Protein AF-A0A955REV0-F1 (afdb_monomer)

Sequence (243 aa):
MKGPGIVWMAVLVGCGAAGTAQVAEVDAARQLQDDCAAELQACVDAGEDPVVCGERYQDCTNPGEPVDPDPCDEQLRECLDLGFPPDECAIQFEACQQPPGIDQHCDEELSSCLASGEPPEVCHDMYQVCLDDGGEPVWPDDPAACDEQFTMCLDAGVPPEICHEDLERCLDQGEPQPQEGCEELLGMCLSLGVSPETCHNTYDECLQVQDPCDHEPVDECFCDPAGNCYLPDGTPCGDTAAP

Secondary structure (DSSP, 8-state):
--PPP-----------TTSHHHHHHHHHHHHHHHHHHHHHHHHHHTT--HHHHHHHHHHHHSTT---PPPHHHHHHHHHHHTT--HHHHHHHHHHHHSPTTHHHHHHHHHHHHHHTT--HHHHHHHHHHHHHTT------SSHHHHHHHHHHHHHTT--HHHHHHHHHHHHHHHS--S-HHHHHHHHHHHHTT--HHHHHHHHHHHHHTT-TT-S--SS--EE-TTS-EE-TTS-BSS-----

pLDDT: mean 77.35, std 16.66, range [32.69, 97.75]

Mean predicted aligned error: 19.26 Å

Solvent-accessible surface area (backbone atoms only — not comparable to full-atom values): 14398 Å² total; per-residue (Å²): 137,85,78,87,80,85,78,83,77,79,79,75,78,74,84,61,93,73,66,67,62,64,55,54,54,54,52,50,54,52,51,46,47,55,53,26,52,53,52,32,51,52,35,51,74,70,67,52,59,68,66,63,31,47,53,53,30,51,52,55,64,49,79,74,70,76,72,72,73,53,71,40,59,52,51,35,49,52,37,49,74,73,65,53,58,69,71,64,30,48,54,52,31,54,60,55,69,46,68,89,62,32,61,59,56,28,50,49,52,31,52,50,38,50,73,72,66,51,59,64,69,60,30,51,53,51,30,50,51,30,59,73,71,58,20,79,70,84,62,51,71,48,58,74,52,30,56,53,50,34,50,51,37,49,74,72,67,48,59,64,71,60,33,48,56,52,35,50,53,27,47,66,65,32,46,76,69,86,45,74,64,38,58,51,48,32,53,52,35,50,72,71,68,50,56,67,68,59,30,49,51,52,32,55,47,56,67,63,63,73,53,85,80,74,62,76,87,77,77,68,67,50,65,47,98,87,72,54,42,21,29,94,87,66,48,71,63,75,86,85,80,80,135

Structure (mmCIF, N/CA/C/O backbone):
data_AF-A0A955REV0-F1
#
_entry.id   AF-A0A955REV0-F1
#
loop_
_atom_site.group_P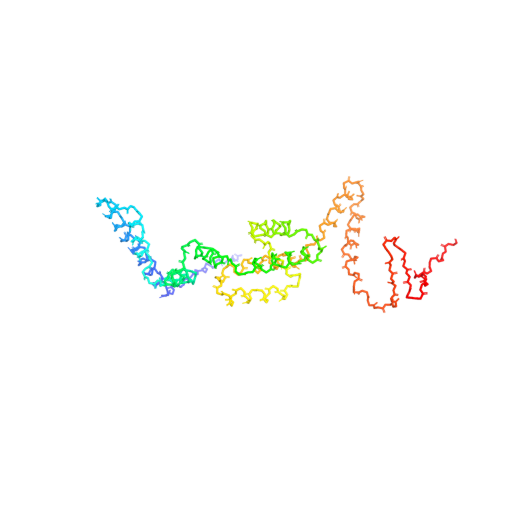DB
_atom_site.id
_atom_site.type_symbol
_atom_site.label_atom_id
_atom_site.label_alt_id
_atom_site.label_comp_id
_atom_site.label_asym_id
_atom_site.label_entity_id
_atom_site.label_seq_id
_atom_site.pdbx_PDB_ins_code
_atom_site.Cartn_x
_atom_site.Cartn_y
_atom_site.Cartn_z
_atom_site.occupancy
_atom_site.B_iso_or_equiv
_atom_site.auth_seq_id
_atom_site.auth_comp_id
_atom_site.auth_asym_id
_atom_site.auth_atom_id
_atom_site.pdbx_PDB_model_num
ATOM 1 N N . MET A 1 1 ? 25.247 -66.299 -27.155 1.00 41.75 1 MET A N 1
ATOM 2 C CA . MET A 1 1 ? 24.797 -64.900 -27.006 1.00 41.75 1 MET A CA 1
ATOM 3 C C . MET A 1 1 ? 24.035 -64.822 -25.692 1.00 41.75 1 MET A C 1
ATOM 5 O O . MET A 1 1 ? 23.027 -65.496 -25.552 1.00 41.75 1 MET A O 1
ATOM 9 N N . LYS A 1 2 ? 24.620 -64.163 -24.689 1.00 46.12 2 LYS A N 1
ATOM 10 C CA . LYS A 1 2 ? 24.112 -64.049 -23.313 1.00 46.12 2 LYS A CA 1
ATOM 11 C C . LYS A 1 2 ? 23.470 -62.661 -23.226 1.00 46.12 2 LYS A C 1
ATOM 13 O O . LYS A 1 2 ? 24.184 -61.680 -23.397 1.00 46.12 2 LYS A O 1
ATOM 18 N N . GLY A 1 3 ? 22.146 -62.595 -23.103 1.00 48.53 3 GLY A N 1
ATOM 19 C CA . GLY A 1 3 ? 21.409 -61.329 -23.041 1.00 48.53 3 GLY A CA 1
ATOM 20 C C . GLY A 1 3 ? 21.559 -60.655 -21.670 1.00 48.53 3 GLY A C 1
ATOM 21 O O . GLY A 1 3 ? 21.686 -61.372 -20.673 1.00 48.53 3 GLY A O 1
ATOM 22 N N . PRO A 1 4 ? 21.569 -59.314 -21.598 1.00 58.19 4 PRO A N 1
ATOM 23 C CA . PRO A 1 4 ? 21.618 -58.602 -20.329 1.00 58.19 4 PRO A CA 1
ATOM 24 C C . PRO A 1 4 ? 20.270 -58.728 -19.608 1.00 58.19 4 PRO A C 1
ATOM 26 O O . PRO A 1 4 ? 19.215 -58.441 -20.170 1.00 58.19 4 PRO A O 1
ATOM 29 N N . GLY A 1 5 ? 20.316 -59.206 -18.364 1.00 50.94 5 GLY A N 1
ATOM 30 C CA . GLY A 1 5 ? 19.159 -59.274 -17.479 1.00 50.94 5 GLY A CA 1
ATOM 31 C C . GLY A 1 5 ? 18.783 -57.880 -16.987 1.00 50.94 5 GLY A C 1
ATOM 32 O O . GLY A 1 5 ? 19.623 -57.164 -16.448 1.00 50.94 5 GLY A O 1
ATOM 33 N N . ILE A 1 6 ? 17.520 -57.510 -17.179 1.00 57.22 6 ILE A N 1
ATOM 34 C CA . ILE A 1 6 ? 16.922 -56.295 -16.627 1.00 57.22 6 ILE A CA 1
ATOM 35 C C . ILE A 1 6 ? 16.730 -56.527 -15.127 1.00 57.22 6 ILE A C 1
ATOM 37 O O . ILE A 1 6 ? 15.952 -57.387 -14.714 1.00 57.22 6 ILE A O 1
ATOM 41 N N . VAL A 1 7 ? 17.476 -55.782 -14.316 1.00 54.62 7 VAL A N 1
ATOM 42 C CA . VAL A 1 7 ? 17.323 -55.758 -12.861 1.00 54.62 7 VAL A CA 1
ATOM 43 C C . VAL A 1 7 ? 16.265 -54.708 -12.537 1.00 54.62 7 VAL A C 1
ATOM 45 O O . VAL A 1 7 ? 16.514 -53.514 -12.666 1.00 54.62 7 VAL A O 1
ATOM 48 N N . TRP A 1 8 ? 15.076 -55.150 -12.133 1.00 52.69 8 TRP A N 1
ATOM 49 C CA . TRP A 1 8 ? 14.062 -54.272 -11.554 1.00 52.69 8 TRP A CA 1
ATOM 50 C C . TRP A 1 8 ? 14.512 -53.877 -10.145 1.00 52.69 8 TRP A C 1
ATOM 52 O O . TRP A 1 8 ? 14.430 -54.679 -9.216 1.00 52.69 8 TRP A O 1
ATOM 62 N N . MET A 1 9 ? 15.022 -52.655 -9.981 1.00 50.38 9 MET A N 1
ATOM 63 C CA . MET A 1 9 ? 15.186 -52.057 -8.658 1.00 50.38 9 MET A CA 1
ATOM 64 C C . MET A 1 9 ? 13.809 -51.619 -8.159 1.00 50.38 9 MET A C 1
ATOM 66 O O . MET A 1 9 ? 13.251 -50.630 -8.627 1.00 50.38 9 MET A O 1
ATOM 70 N N . ALA A 1 10 ? 13.249 -52.377 -7.218 1.00 50.84 10 ALA A N 1
ATOM 71 C CA . ALA A 1 10 ? 12.111 -51.931 -6.434 1.00 50.84 10 ALA A CA 1
ATOM 72 C C . ALA A 1 10 ? 12.581 -50.794 -5.516 1.00 50.84 10 ALA A C 1
ATOM 74 O O . ALA A 1 10 ? 13.272 -51.030 -4.524 1.00 50.84 10 ALA A O 1
ATOM 75 N N . VAL A 1 11 ? 12.234 -49.556 -5.869 1.00 52.31 11 VAL A N 1
ATOM 76 C CA . VAL A 1 11 ? 12.375 -48.405 -4.976 1.00 52.31 11 VAL A CA 1
ATOM 77 C C . VAL A 1 11 ? 11.306 -48.549 -3.898 1.00 52.31 11 VAL A C 1
ATOM 79 O O . VAL A 1 11 ? 10.141 -48.216 -4.097 1.00 52.31 11 VAL A O 1
ATOM 82 N N . LEU A 1 12 ? 11.697 -49.110 -2.757 1.00 46.31 12 LEU A N 1
ATOM 83 C CA . LEU A 1 12 ? 10.917 -49.035 -1.530 1.00 46.31 12 LEU A CA 1
ATOM 84 C C . LEU A 1 12 ? 11.039 -47.602 -1.009 1.00 46.31 12 LEU A C 1
ATOM 86 O O . LEU A 1 12 ? 12.002 -47.267 -0.321 1.00 46.31 12 LEU A O 1
ATOM 90 N N . VAL A 1 13 ? 10.077 -46.749 -1.369 1.00 55.88 13 VAL A N 1
ATOM 91 C CA . VAL A 1 13 ? 9.867 -45.465 -0.695 1.00 55.88 13 VAL A CA 1
ATOM 92 C C . VAL A 1 13 ? 9.509 -45.791 0.751 1.00 55.88 13 VAL A C 1
ATOM 94 O O . VAL A 1 13 ? 8.414 -46.265 1.051 1.00 55.88 13 VAL A O 1
ATOM 97 N N . GLY A 1 14 ? 10.482 -45.615 1.643 1.00 44.88 14 GLY A N 1
ATOM 98 C CA . GLY A 1 14 ? 10.276 -45.716 3.076 1.00 44.88 14 GLY A CA 1
ATOM 99 C C . GLY A 1 14 ? 9.310 -44.624 3.508 1.00 44.88 14 GLY A C 1
ATOM 100 O O . GLY A 1 14 ? 9.693 -43.463 3.609 1.00 44.88 14 GLY A O 1
ATOM 101 N N . CYS A 1 15 ? 8.059 -45.007 3.751 1.00 50.09 15 CYS A N 1
ATOM 102 C CA . CYS A 1 15 ? 7.069 -44.197 4.445 1.00 50.09 15 CYS A CA 1
ATOM 103 C C . CYS A 1 15 ? 7.550 -44.044 5.899 1.00 50.09 15 CYS A C 1
ATOM 105 O O . CYS A 1 15 ? 7.258 -44.866 6.768 1.00 50.09 15 CYS A O 1
ATOM 107 N N . GLY A 1 16 ? 8.434 -43.071 6.119 1.00 47.41 16 GLY A N 1
ATOM 108 C CA . GLY A 1 16 ? 8.933 -42.703 7.436 1.00 47.41 16 GLY A CA 1
ATOM 109 C C . GLY A 1 16 ? 7.791 -42.137 8.274 1.00 47.41 16 GLY A C 1
ATOM 110 O O . GLY A 1 16 ? 6.962 -41.386 7.770 1.00 47.41 16 GLY A O 1
ATOM 111 N N . ALA A 1 17 ? 7.755 -42.506 9.552 1.00 54.88 17 ALA A N 1
ATOM 112 C CA . ALA A 1 17 ? 6.696 -42.236 10.527 1.00 54.88 17 ALA A CA 1
ATOM 113 C C . ALA A 1 17 ? 6.480 -40.745 10.901 1.00 54.88 17 ALA A C 1
ATOM 115 O O . ALA A 1 17 ? 6.043 -40.449 12.006 1.00 54.88 17 ALA A O 1
ATOM 116 N N . ALA A 1 18 ? 6.784 -39.805 10.003 1.00 54.81 18 ALA A N 1
ATOM 117 C CA . ALA A 1 18 ? 6.577 -38.368 10.179 1.00 54.81 18 ALA A CA 1
ATOM 118 C C . ALA A 1 18 ? 5.217 -37.870 9.637 1.00 54.81 18 ALA A C 1
ATOM 120 O O . ALA A 1 18 ? 4.860 -36.720 9.857 1.00 54.81 18 ALA A O 1
ATOM 121 N N . GLY A 1 19 ? 4.440 -38.721 8.952 1.00 53.53 19 GLY A N 1
ATOM 122 C CA . GLY A 1 19 ? 3.188 -38.325 8.287 1.00 53.53 19 GLY A CA 1
ATOM 123 C C . GLY A 1 19 ? 1.907 -38.373 9.131 1.00 53.53 19 GLY A C 1
ATOM 124 O O . GLY A 1 19 ? 0.857 -38.001 8.626 1.00 53.53 19 GLY A O 1
ATOM 125 N N . THR A 1 20 ? 1.930 -38.836 10.386 1.00 55.66 20 THR A N 1
ATOM 126 C CA . THR A 1 20 ? 0.695 -38.952 11.197 1.00 55.66 20 THR A CA 1
ATOM 127 C C . THR A 1 20 ? 0.327 -37.682 11.962 1.00 55.66 20 THR A C 1
ATOM 129 O O . THR A 1 20 ? -0.804 -37.578 12.419 1.00 55.66 20 THR A O 1
ATOM 132 N N . ALA A 1 21 ? 1.253 -36.731 12.118 1.00 59.19 21 ALA A N 1
ATOM 133 C CA . ALA A 1 21 ? 0.976 -35.473 12.818 1.00 59.19 21 ALA A CA 1
ATOM 134 C C . ALA A 1 21 ? 0.160 -34.504 11.944 1.00 59.19 21 ALA A C 1
ATOM 136 O O . ALA A 1 21 ? -0.865 -34.003 12.385 1.00 59.19 21 ALA A O 1
ATOM 137 N N . GLN A 1 22 ? 0.540 -34.347 10.672 1.00 60.06 22 GLN A N 1
ATOM 138 C CA . GLN A 1 22 ? -0.119 -33.413 9.749 1.00 60.06 22 GLN A CA 1
ATOM 139 C C . GLN A 1 22 ? -1.566 -33.808 9.415 1.00 60.06 22 GLN A C 1
ATOM 141 O O . GLN A 1 22 ? -2.414 -32.946 9.223 1.00 60.06 22 GLN A O 1
ATOM 146 N N . VAL A 1 23 ? -1.877 -35.108 9.375 1.00 68.50 23 VAL A N 1
ATOM 147 C CA . VAL A 1 23 ? -3.251 -35.573 9.103 1.00 68.50 23 VAL A CA 1
ATOM 148 C C . VAL A 1 23 ? -4.183 -35.253 10.278 1.00 68.50 23 VAL A C 1
ATOM 150 O O . VAL A 1 23 ? -5.336 -34.903 10.060 1.00 68.50 23 VAL A O 1
ATOM 153 N N . ALA A 1 24 ? -3.676 -35.294 11.515 1.00 73.00 24 ALA A N 1
ATOM 154 C CA . ALA A 1 24 ? -4.473 -34.993 12.702 1.00 73.00 24 ALA A CA 1
ATOM 155 C C . ALA A 1 24 ? -4.833 -33.500 12.820 1.00 73.00 24 ALA A C 1
ATOM 157 O O . ALA A 1 24 ? -5.927 -33.180 13.275 1.00 73.00 24 ALA A O 1
ATOM 158 N N . GLU A 1 25 ? -3.947 -32.593 12.396 1.00 72.88 25 GLU A N 1
ATOM 159 C CA . GLU A 1 25 ? -4.224 -31.147 12.391 1.00 72.88 25 GLU A CA 1
ATOM 160 C C . GLU A 1 25 ? -5.273 -30.769 11.338 1.00 72.88 25 GLU A C 1
ATOM 162 O O . GLU A 1 25 ? -6.194 -30.006 11.628 1.00 72.88 25 GLU A O 1
ATOM 167 N N . VAL A 1 26 ? -5.193 -31.363 10.143 1.00 77.56 26 VAL A N 1
ATOM 168 C CA . VAL A 1 26 ? -6.183 -31.138 9.076 1.00 77.56 26 VAL A CA 1
ATOM 169 C C . VAL A 1 26 ? -7.564 -31.668 9.477 1.00 77.56 26 VAL A C 1
ATOM 171 O O . VAL A 1 26 ? -8.569 -30.996 9.243 1.00 77.56 26 VAL A O 1
ATOM 174 N N . ASP A 1 27 ? -7.628 -32.841 10.114 1.00 86.56 27 ASP A N 1
ATOM 175 C CA . ASP A 1 27 ? -8.891 -33.406 10.599 1.00 86.56 27 ASP A CA 1
ATOM 176 C C . ASP A 1 27 ? -9.506 -32.556 11.727 1.00 86.56 27 ASP A C 1
ATOM 178 O O . ASP A 1 27 ? -10.723 -32.373 11.758 1.00 86.56 27 ASP A O 1
ATOM 182 N N . ALA A 1 28 ? -8.685 -31.984 12.616 1.00 85.44 28 ALA A N 1
ATOM 183 C CA . ALA A 1 28 ? -9.155 -31.111 13.692 1.00 85.44 28 ALA A CA 1
ATOM 184 C C . ALA A 1 28 ? -9.716 -29.777 13.169 1.00 85.44 28 ALA A C 1
ATOM 186 O O . ALA A 1 28 ? -10.795 -29.366 13.594 1.00 85.44 28 ALA A O 1
ATOM 187 N N . ALA A 1 29 ? -9.033 -29.131 12.217 1.00 85.25 29 ALA A N 1
ATOM 188 C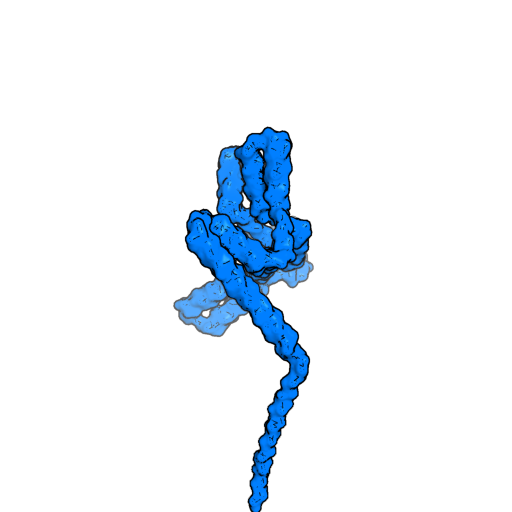 CA . ALA A 1 29 ? -9.512 -27.892 11.600 1.00 85.25 29 ALA A CA 1
ATOM 189 C C . ALA A 1 29 ? -10.830 -28.108 10.840 1.00 85.25 29 ALA A C 1
ATOM 191 O O . ALA A 1 29 ? -11.768 -27.322 10.957 1.00 85.25 29 ALA A O 1
ATOM 192 N N . ARG A 1 30 ? -10.934 -29.223 10.107 1.00 89.94 30 ARG A N 1
ATOM 193 C CA . ARG A 1 30 ? -12.168 -29.601 9.415 1.00 89.94 30 ARG A CA 1
ATOM 194 C C . ARG A 1 30 ? -13.314 -29.859 10.393 1.00 89.94 30 ARG A C 1
ATOM 196 O O . ARG A 1 30 ? -14.433 -29.427 10.140 1.00 89.94 30 ARG A O 1
ATOM 203 N N . GLN A 1 31 ? -13.038 -30.552 11.496 1.00 93.25 31 GLN A N 1
ATOM 204 C CA . GLN A 1 31 ? -14.050 -30.832 12.508 1.00 93.25 31 GLN A CA 1
ATOM 205 C C . GLN A 1 31 ? -14.555 -29.549 13.183 1.00 93.25 31 GLN A C 1
ATOM 207 O O . GLN A 1 31 ? -15.761 -29.400 13.350 1.00 93.25 31 GLN A O 1
ATOM 212 N N . LEU A 1 32 ? -13.663 -28.599 13.483 1.00 90.81 32 LEU A N 1
ATOM 213 C CA . LEU A 1 32 ? -14.047 -27.276 13.982 1.00 90.81 32 LEU A CA 1
ATOM 214 C C . LEU A 1 32 ? -14.972 -26.553 12.991 1.00 90.81 32 LEU A C 1
ATOM 216 O O . LEU A 1 32 ? -16.005 -26.021 13.383 1.00 90.81 32 LEU A O 1
ATOM 220 N N . GLN A 1 33 ? -14.639 -26.578 11.700 1.00 90.62 33 GLN A N 1
ATOM 221 C CA . GLN A 1 33 ? -15.444 -25.931 10.665 1.00 90.62 33 GLN A CA 1
ATOM 222 C C . GLN A 1 33 ? -16.853 -26.538 10.549 1.00 90.62 33 GLN A C 1
ATOM 224 O O . GLN A 1 33 ? -17.833 -25.801 10.426 1.00 90.62 33 GLN A O 1
ATOM 229 N N . ASP A 1 34 ? -16.963 -27.868 10.628 1.00 95.38 34 ASP A N 1
ATOM 230 C CA . ASP A 1 34 ? -18.247 -28.576 10.615 1.00 95.38 34 ASP A CA 1
ATOM 231 C C . ASP A 1 34 ? -19.098 -28.232 11.858 1.00 95.38 34 ASP A C 1
ATOM 233 O O . ASP A 1 34 ? -20.305 -28.001 11.735 1.00 95.38 34 ASP A O 1
ATOM 237 N N . ASP A 1 35 ? -18.476 -28.141 13.039 1.00 95.69 35 ASP A N 1
ATOM 238 C CA . ASP A 1 35 ? -19.152 -27.764 14.287 1.00 95.69 35 ASP A CA 1
ATOM 239 C C . ASP A 1 35 ? -19.652 -26.305 14.233 1.00 95.69 35 ASP A C 1
ATOM 241 O O . ASP A 1 35 ? -20.822 -26.037 14.526 1.00 95.69 35 ASP A O 1
ATOM 245 N N . CYS A 1 36 ? -18.826 -25.367 13.756 1.00 96.81 36 CYS A N 1
ATOM 246 C CA . CYS A 1 36 ? -19.217 -23.964 13.589 1.00 96.81 36 CYS A CA 1
ATOM 247 C C . CYS A 1 36 ? -20.349 -23.787 12.570 1.00 96.81 36 CYS A C 1
ATOM 249 O O . CYS A 1 36 ? -21.267 -22.990 12.783 1.00 96.81 36 CYS A O 1
ATOM 251 N N . ALA A 1 37 ? -20.338 -24.545 11.470 1.00 96.50 37 ALA A N 1
ATOM 252 C CA . ALA A 1 37 ? -21.407 -24.478 10.477 1.00 96.50 37 ALA A CA 1
ATOM 253 C C . ALA A 1 37 ? -22.750 -24.959 11.053 1.00 96.50 37 ALA A C 1
ATOM 255 O O . ALA A 1 37 ? -23.807 -24.414 10.721 1.00 96.50 37 ALA A O 1
ATOM 256 N N . ALA A 1 38 ? -22.722 -25.954 11.945 1.00 97.19 38 ALA A N 1
ATOM 257 C CA . ALA A 1 38 ? -23.912 -26.411 12.651 1.00 97.19 38 ALA A CA 1
ATOM 258 C C . ALA A 1 38 ? -24.463 -25.339 13.610 1.00 97.19 38 ALA A C 1
ATOM 260 O O . ALA A 1 38 ? -25.682 -25.158 13.677 1.00 97.19 38 ALA A O 1
ATOM 261 N N . GLU A 1 39 ? -23.596 -24.598 14.307 1.00 96.19 39 GLU A N 1
ATOM 262 C CA . GLU A 1 39 ? -24.010 -23.474 15.160 1.00 96.19 39 GLU A CA 1
ATOM 263 C C . GLU A 1 39 ? -24.613 -22.318 14.354 1.00 96.19 39 GLU A C 1
ATOM 265 O O . GLU A 1 39 ? -25.661 -21.788 14.733 1.00 96.19 39 GLU A O 1
ATOM 270 N N . LEU A 1 40 ? -24.017 -21.979 13.205 1.00 96.94 40 LEU A N 1
ATOM 271 C CA . LEU A 1 40 ? -24.563 -20.981 12.283 1.00 96.94 40 LEU A CA 1
ATOM 272 C C . LEU A 1 40 ? -25.983 -21.359 11.843 1.00 96.94 40 LEU A C 1
ATOM 274 O O . LEU A 1 40 ? -26.899 -20.538 11.913 1.00 96.94 40 LEU A O 1
ATOM 278 N N . GLN A 1 41 ? -26.186 -22.615 11.437 1.00 97.44 41 GLN A N 1
ATOM 279 C CA . GLN A 1 41 ? -27.504 -23.092 11.023 1.00 97.44 41 GLN A CA 1
ATOM 280 C C . GLN A 1 41 ? -28.513 -23.041 12.177 1.00 97.44 41 GLN A C 1
ATOM 282 O O . GLN A 1 41 ? -29.643 -22.600 11.978 1.00 97.44 41 GLN A O 1
ATOM 287 N N . ALA A 1 42 ? -28.110 -23.435 13.388 1.00 97.44 42 ALA A N 1
ATOM 288 C CA . ALA A 1 42 ? -28.970 -23.359 14.567 1.00 97.44 42 ALA A CA 1
ATOM 289 C C . ALA A 1 42 ? -29.370 -21.911 14.910 1.00 97.44 42 ALA A C 1
ATOM 291 O O . ALA A 1 42 ? -30.514 -21.669 15.296 1.00 97.44 42 ALA A O 1
ATOM 292 N N . CYS A 1 43 ? -28.457 -20.951 14.737 1.00 97.75 43 CYS A N 1
ATOM 293 C CA . CYS A 1 43 ? -28.715 -19.521 14.917 1.00 97.75 43 CYS A CA 1
ATOM 294 C C . CYS A 1 43 ? -29.750 -18.997 13.905 1.00 97.75 43 CYS A C 1
ATOM 296 O O . CYS A 1 43 ? -30.734 -18.357 14.284 1.00 97.75 43 CYS A O 1
ATOM 298 N N . VAL A 1 44 ? -29.590 -19.355 12.626 1.00 97.75 44 VAL A N 1
ATOM 299 C CA . VAL A 1 44 ? -30.543 -19.000 11.561 1.00 97.75 44 VAL A CA 1
ATOM 300 C C . VAL A 1 44 ? -31.915 -19.637 11.804 1.00 97.75 44 VAL A C 1
ATOM 302 O O . VAL A 1 44 ? -32.941 -18.966 11.683 1.00 97.75 44 VAL A O 1
ATOM 305 N N . ASP A 1 45 ? -31.959 -20.910 12.204 1.00 97.62 45 ASP A N 1
ATOM 306 C CA . ASP A 1 45 ? -33.207 -21.627 12.495 1.00 97.62 45 ASP A CA 1
ATOM 307 C C . ASP A 1 45 ? -33.945 -21.053 13.719 1.00 97.62 45 ASP A C 1
ATOM 309 O O . ASP A 1 45 ? -35.175 -21.132 13.801 1.00 97.62 45 ASP A O 1
ATOM 313 N N . ALA A 1 46 ? -33.216 -20.441 14.658 1.00 97.75 46 ALA A N 1
ATOM 314 C CA . ALA A 1 46 ? -33.787 -19.716 15.792 1.00 97.75 46 ALA A CA 1
ATOM 315 C C . ALA A 1 46 ? -34.412 -18.363 15.395 1.00 97.75 46 ALA A C 1
ATOM 317 O O . ALA A 1 46 ? -35.122 -17.760 16.204 1.00 97.75 46 ALA A O 1
ATOM 318 N N . GLY A 1 47 ? -34.200 -17.908 14.156 1.00 97.50 47 GLY A N 1
ATOM 319 C CA . GLY A 1 47 ? -34.688 -16.627 13.653 1.00 97.50 47 GLY A CA 1
ATOM 320 C C . GLY A 1 47 ? -33.903 -15.426 14.180 1.00 97.50 47 GLY A C 1
ATOM 321 O O . GLY A 1 47 ? -34.469 -14.334 14.255 1.00 97.50 47 GLY A O 1
ATOM 322 N N . GLU A 1 48 ? -32.642 -15.623 14.580 1.00 97.62 48 GLU A N 1
ATOM 323 C CA . GLU A 1 48 ? -31.736 -14.511 14.875 1.00 97.62 48 GLU A CA 1
ATOM 324 C C . GLU A 1 48 ? -31.348 -13.758 13.590 1.00 97.62 48 GLU A C 1
ATOM 326 O O . GLU A 1 48 ? -31.569 -14.223 12.467 1.00 97.62 48 GLU A O 1
ATOM 331 N N . ASP A 1 49 ? -30.818 -12.547 13.766 1.00 94.94 49 ASP A N 1
ATOM 332 C CA . ASP A 1 49 ? -30.365 -11.728 12.649 1.00 94.94 49 ASP A CA 1
ATOM 333 C C . ASP A 1 49 ? -29.173 -12.407 11.940 1.00 94.94 49 ASP A C 1
ATOM 335 O O . ASP A 1 49 ? -28.212 -12.801 12.610 1.00 94.94 49 ASP A O 1
ATOM 339 N N . PRO A 1 50 ? -29.199 -12.555 10.601 1.00 90.94 50 PRO A N 1
ATOM 340 C CA . PRO A 1 50 ? -28.126 -13.213 9.861 1.00 90.94 50 PRO A CA 1
ATOM 341 C C . PRO A 1 50 ? -26.734 -12.601 10.066 1.00 90.94 50 PRO A C 1
ATOM 343 O O . PRO A 1 50 ? -25.754 -13.336 9.971 1.00 90.94 50 PRO A O 1
ATOM 346 N N . VAL A 1 51 ? -26.630 -11.295 10.353 1.00 88.00 51 VAL A N 1
ATOM 347 C CA . VAL A 1 51 ? -25.350 -10.621 10.634 1.00 88.00 51 VAL A CA 1
ATOM 348 C C . VAL A 1 51 ? -24.778 -11.124 11.956 1.00 88.00 51 VAL A C 1
ATOM 350 O O . VAL A 1 51 ? -23.636 -11.568 11.995 1.00 88.00 51 VAL A O 1
ATOM 353 N N . VAL A 1 52 ? -25.607 -11.181 13.002 1.00 91.06 52 VAL A N 1
ATOM 354 C CA . VAL A 1 52 ? -25.216 -11.697 14.328 1.00 91.06 52 VAL A CA 1
ATOM 355 C C . VAL A 1 52 ? -24.806 -13.171 14.252 1.00 91.06 52 VAL A C 1
ATOM 357 O O . VAL A 1 52 ? -23.836 -13.596 14.881 1.00 91.06 52 VAL A O 1
ATOM 360 N N . CYS A 1 53 ? -25.523 -13.971 13.458 1.00 94.19 53 CYS A N 1
ATOM 361 C CA . CYS A 1 53 ? -25.154 -15.365 13.223 1.00 94.19 53 CYS A CA 1
ATOM 362 C C . CYS A 1 53 ? -23.825 -15.496 12.454 1.00 94.19 53 CYS A C 1
ATOM 364 O O . CYS A 1 53 ? -23.051 -16.413 12.731 1.00 94.19 53 CYS A O 1
ATOM 366 N N . GLY A 1 54 ? -23.551 -14.583 11.517 1.00 90.56 54 GLY A N 1
ATOM 367 C CA . GLY A 1 54 ? -22.298 -14.519 10.763 1.00 90.56 54 GLY A CA 1
ATOM 368 C C . GLY A 1 54 ? -21.087 -14.179 11.634 1.00 90.56 54 GLY A C 1
ATOM 369 O O . GLY A 1 54 ? -20.071 -14.864 11.531 1.00 90.56 54 GLY A O 1
ATOM 370 N N . GLU A 1 55 ? -21.213 -13.198 12.531 1.00 88.00 55 GLU A N 1
ATOM 371 C CA . GLU A 1 55 ? -20.162 -12.833 13.497 1.00 88.00 55 GLU A CA 1
ATOM 372 C C . GLU A 1 55 ? -19.819 -14.015 14.414 1.00 88.00 55 GLU A C 1
ATOM 374 O O . GLU A 1 55 ? -18.659 -14.402 14.532 1.00 88.00 55 GLU A O 1
ATOM 379 N N . ARG A 1 56 ? -20.836 -14.692 14.969 1.00 92.00 56 ARG A N 1
ATOM 380 C CA . ARG A 1 56 ? -20.627 -15.907 15.780 1.00 92.00 56 ARG A CA 1
ATOM 381 C C . ARG A 1 56 ? -19.910 -17.020 15.023 1.00 92.00 56 ARG A C 1
ATOM 383 O O . ARG A 1 56 ? -19.110 -17.744 15.610 1.00 92.00 56 ARG A O 1
ATOM 390 N N . TYR A 1 57 ? -20.219 -17.190 13.740 1.00 93.75 57 TYR A N 1
ATOM 391 C CA . TYR A 1 57 ? -19.536 -18.173 12.908 1.00 93.75 57 TYR A CA 1
ATOM 392 C C . TYR A 1 57 ? -18.067 -17.796 12.689 1.00 93.75 57 TYR A C 1
ATOM 394 O O . TYR A 1 57 ? -17.210 -18.667 12.819 1.00 93.75 57 TYR A O 1
ATOM 402 N N . GLN A 1 58 ? -17.769 -16.519 12.419 1.00 89.56 58 GLN A N 1
ATOM 403 C CA . GLN A 1 58 ? -16.390 -16.031 12.299 1.00 89.56 58 GLN A CA 1
ATOM 404 C C . GLN A 1 58 ? -15.598 -16.284 13.586 1.00 89.56 58 GLN A C 1
ATOM 406 O O . GLN A 1 58 ? -14.562 -16.949 13.518 1.00 89.56 58 GLN A O 1
ATOM 411 N N . ASP A 1 59 ? -16.139 -15.887 14.740 1.00 88.50 59 ASP A N 1
ATOM 412 C CA . ASP A 1 59 ? -15.538 -16.127 16.060 1.00 88.50 59 ASP A CA 1
ATOM 413 C C . ASP A 1 59 ? -15.275 -17.620 16.315 1.00 88.50 59 ASP A C 1
ATOM 415 O O . ASP A 1 59 ? -14.236 -18.006 16.852 1.00 88.50 59 ASP A O 1
ATOM 419 N N . CYS A 1 60 ? -16.217 -18.481 15.919 1.00 92.38 60 CYS A N 1
ATOM 420 C CA . CYS A 1 60 ? -16.097 -19.927 16.081 1.00 92.38 60 CYS A CA 1
ATOM 421 C C . CYS A 1 60 ? -15.011 -20.526 15.176 1.00 92.38 60 CYS A C 1
ATOM 423 O O . CYS A 1 60 ? -14.241 -21.379 15.620 1.00 92.38 60 CYS A O 1
ATOM 425 N N . THR A 1 61 ? -14.943 -20.102 13.909 1.00 90.31 61 THR A N 1
ATOM 426 C CA . THR A 1 61 ? -13.962 -20.630 12.945 1.00 90.31 61 THR A CA 1
ATOM 427 C C . THR A 1 61 ? -12.548 -20.120 13.177 1.00 90.31 61 THR A C 1
ATOM 429 O O . THR A 1 61 ? -11.606 -20.769 12.724 1.00 90.31 61 THR A O 1
ATOM 432 N N . ASN A 1 62 ? -12.397 -19.011 13.906 1.00 84.44 62 ASN A N 1
ATOM 433 C CA . ASN A 1 62 ? -11.106 -18.404 14.200 1.00 84.44 62 ASN A CA 1
ATOM 434 C C . ASN A 1 62 ? -10.888 -18.192 15.715 1.00 84.44 62 ASN A C 1
ATOM 436 O O . ASN A 1 62 ? -10.727 -17.064 16.186 1.00 84.44 62 ASN A O 1
ATOM 440 N N . PRO A 1 63 ? -10.892 -19.274 16.524 1.00 68.31 63 PRO A N 1
ATOM 441 C CA . PRO A 1 63 ? -10.830 -19.173 17.971 1.00 68.31 63 PRO A CA 1
ATOM 442 C C . PRO A 1 63 ? -9.386 -18.911 18.415 1.00 68.31 63 PRO A C 1
ATOM 444 O O . PRO A 1 63 ? -8.665 -19.830 18.802 1.00 68.31 63 PRO A O 1
ATOM 447 N N . GLY A 1 64 ? -8.960 -17.650 18.395 1.00 58.41 64 GLY A N 1
ATOM 448 C CA . GLY A 1 64 ? -7.760 -17.230 19.118 1.00 58.41 64 GLY A CA 1
ATOM 449 C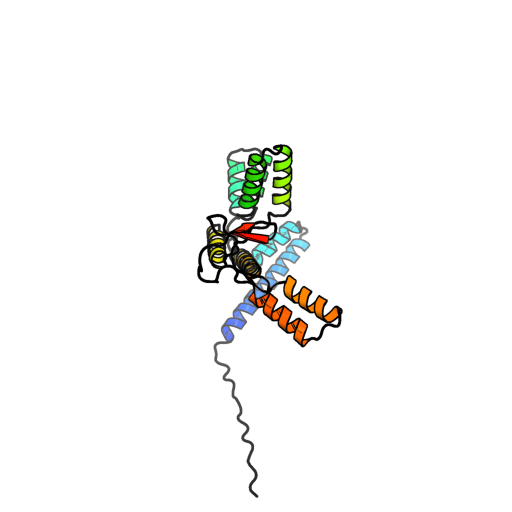 C . GLY A 1 64 ? -6.636 -16.604 18.310 1.00 58.41 64 GLY A C 1
ATOM 450 O O . GLY A 1 64 ? -5.539 -16.502 18.857 1.00 58.41 64 GLY A O 1
ATOM 451 N N . GLU A 1 65 ? -6.882 -16.115 17.099 1.00 52.72 65 GLU A N 1
ATOM 452 C CA . GLU A 1 65 ? -6.152 -14.912 16.706 1.00 52.72 65 GLU A CA 1
ATOM 453 C C . GLU A 1 65 ? -6.849 -13.752 17.424 1.00 52.72 65 GLU A C 1
ATOM 455 O O . GLU A 1 65 ? -8.008 -13.467 17.114 1.00 52.72 65 GLU A O 1
ATOM 460 N N . PRO A 1 66 ? -6.246 -13.141 18.468 1.00 55.22 66 PRO A N 1
ATOM 461 C CA . PRO A 1 66 ? -6.670 -11.804 18.830 1.00 55.22 66 PRO A CA 1
ATOM 462 C C . PRO A 1 66 ? -6.549 -11.010 17.537 1.00 55.22 66 PRO A C 1
ATOM 464 O O . PRO A 1 66 ? -5.448 -10.843 17.024 1.00 55.22 66 PRO A O 1
ATOM 467 N N . VAL A 1 67 ? -7.686 -10.618 16.966 1.00 54.91 67 VAL A N 1
ATOM 468 C CA . VAL A 1 67 ? -7.688 -9.544 15.987 1.00 54.91 67 VAL A CA 1
ATOM 469 C C . VAL A 1 67 ? -7.139 -8.385 16.796 1.00 54.91 67 VAL A C 1
ATOM 471 O O . VAL A 1 67 ? -7.835 -7.881 17.684 1.00 54.91 67 VAL A O 1
ATOM 474 N N . ASP A 1 68 ? -5.842 -8.108 16.640 1.00 57.75 68 ASP A N 1
ATOM 475 C CA . ASP A 1 68 ? -5.263 -6.916 17.230 1.00 57.75 68 ASP A CA 1
ATOM 476 C C . ASP A 1 68 ? -6.171 -5.789 16.738 1.00 57.75 68 ASP A C 1
ATOM 478 O O . ASP A 1 68 ? -6.417 -5.704 15.529 1.00 57.75 68 ASP A O 1
ATOM 482 N N . PRO A 1 69 ? -6.820 -5.058 17.662 1.00 62.84 69 PRO A N 1
ATOM 483 C CA . PRO A 1 69 ? -7.770 -4.035 17.275 1.00 62.84 69 PRO A CA 1
ATOM 484 C C . PRO A 1 69 ? -7.061 -3.125 16.286 1.00 62.84 69 PRO A C 1
ATOM 486 O O . PRO A 1 69 ? -5.914 -2.742 16.533 1.00 62.84 69 PRO A O 1
ATOM 489 N N . ASP A 1 70 ? -7.720 -2.844 15.164 1.00 76.06 70 ASP A N 1
ATOM 490 C CA . ASP A 1 70 ? -7.155 -1.965 14.157 1.00 76.06 70 ASP A CA 1
ATOM 491 C C . ASP A 1 70 ? -6.693 -0.680 14.874 1.00 76.06 70 ASP A C 1
ATOM 493 O O . ASP A 1 70 ? -7.473 -0.092 15.640 1.00 76.06 70 ASP A O 1
ATOM 497 N N . PRO A 1 71 ? -5.424 -0.262 14.733 1.00 77.75 71 PRO A N 1
ATOM 498 C CA . PRO A 1 71 ? -4.919 0.915 15.434 1.00 77.75 71 PRO A CA 1
ATOM 499 C C . PRO A 1 71 ? -5.755 2.169 15.125 1.00 77.75 71 PRO A C 1
ATOM 501 O O . PRO A 1 71 ? -5.826 3.088 15.948 1.00 77.75 71 PRO A O 1
ATOM 504 N N . CYS A 1 72 ? -6.447 2.195 13.982 1.00 87.62 72 CYS A N 1
ATOM 505 C CA . CYS A 1 72 ? -7.386 3.241 13.614 1.00 87.62 72 CYS A CA 1
ATOM 506 C C . CYS A 1 72 ? -8.714 3.142 14.365 1.00 87.62 72 CYS A C 1
ATOM 508 O O . CYS A 1 72 ? -9.258 4.175 14.761 1.00 87.62 72 CYS A O 1
ATOM 510 N N . ASP A 1 73 ? -9.218 1.938 14.647 1.00 87.69 73 ASP A N 1
ATOM 511 C CA . ASP A 1 73 ? -10.407 1.755 15.490 1.00 87.69 73 ASP A CA 1
ATOM 512 C C . ASP A 1 73 ? -10.156 2.249 16.924 1.00 87.69 73 ASP A C 1
ATOM 514 O O . ASP A 1 73 ? -11.044 2.835 17.560 1.00 87.69 73 ASP A O 1
ATOM 518 N N . GLU A 1 74 ? -8.939 2.051 17.441 1.00 89.44 74 GLU A N 1
ATOM 519 C CA . GLU A 1 74 ? -8.546 2.574 18.752 1.00 89.44 74 GLU A CA 1
ATOM 520 C C . GLU A 1 74 ? -8.488 4.112 18.749 1.00 89.44 74 GLU A C 1
ATOM 522 O O . GLU A 1 74 ? -9.070 4.740 19.641 1.00 89.44 74 GLU A O 1
ATOM 527 N N . GLN A 1 75 ? -7.910 4.730 17.710 1.00 90.56 75 GLN A N 1
ATOM 528 C CA . GLN A 1 75 ? -7.927 6.191 17.538 1.00 90.56 75 GLN A CA 1
ATOM 529 C C . GLN A 1 75 ? -9.345 6.757 17.398 1.00 90.56 75 GLN A C 1
ATOM 531 O O . GLN A 1 75 ? -9.664 7.787 17.999 1.00 90.56 75 GLN A O 1
ATOM 536 N N . LEU A 1 76 ? -10.224 6.085 16.649 1.00 94.62 76 LEU A N 1
ATOM 537 C CA . LEU A 1 76 ? -11.619 6.495 16.501 1.00 94.62 76 LEU A CA 1
ATOM 538 C C . LEU A 1 76 ? -12.338 6.476 17.855 1.00 94.62 76 LEU A C 1
ATOM 540 O O . LEU A 1 76 ? -13.033 7.436 18.204 1.00 94.62 76 LEU A O 1
ATOM 544 N N . ARG A 1 77 ? -12.147 5.415 18.652 1.00 94.50 77 ARG A N 1
ATOM 545 C CA . ARG A 1 77 ? -12.695 5.340 20.015 1.00 94.50 77 ARG A CA 1
ATOM 546 C C . ARG A 1 77 ? -12.155 6.441 20.911 1.00 94.50 77 ARG A C 1
ATOM 548 O O . ARG A 1 77 ? -12.948 7.065 21.612 1.00 94.50 77 ARG A O 1
ATOM 555 N N . GLU A 1 78 ? -10.850 6.695 20.887 1.00 95.31 78 GLU A N 1
ATOM 556 C CA . GLU A 1 78 ? -10.243 7.751 21.699 1.00 95.31 78 GLU A CA 1
ATOM 557 C C . GLU A 1 78 ? -10.786 9.137 21.312 1.00 95.31 78 GLU A C 1
ATOM 559 O O . GLU A 1 78 ? -11.160 9.922 22.188 1.00 95.31 78 GLU A O 1
ATOM 564 N N . CYS A 1 79 ? -10.936 9.418 20.014 1.00 96.62 79 CYS A N 1
ATOM 565 C CA . CYS A 1 79 ? -11.534 10.659 19.519 1.00 96.62 79 CYS A CA 1
ATOM 566 C C . CYS A 1 79 ? -12.970 10.855 20.035 1.00 96.62 79 CYS A C 1
ATOM 568 O O . CYS A 1 79 ? -13.326 11.932 20.531 1.00 96.62 79 CYS A O 1
ATOM 570 N N . LEU A 1 80 ? -13.790 9.802 19.982 1.00 96.06 80 LEU A N 1
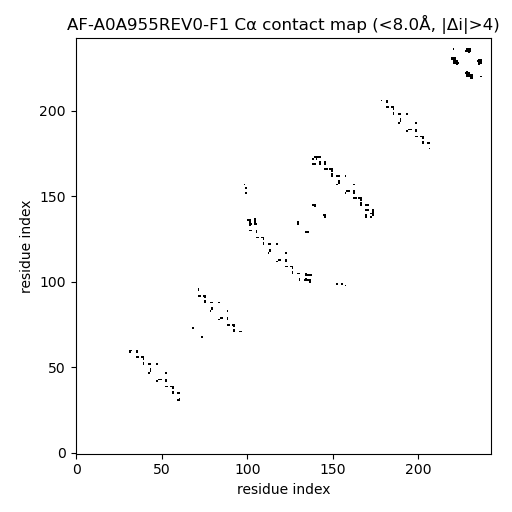ATOM 571 C CA . LEU A 1 80 ? -15.164 9.840 20.483 1.00 96.06 80 LEU A CA 1
ATOM 572 C C . LEU A 1 80 ? -15.219 9.996 22.013 1.00 96.06 80 LEU A C 1
ATOM 574 O O . LEU A 1 80 ? -16.040 10.766 22.519 1.00 96.06 80 LEU A O 1
ATOM 578 N N . ASP A 1 81 ? -14.331 9.329 22.755 1.00 96.69 81 ASP A N 1
ATOM 579 C CA . ASP A 1 81 ? -14.246 9.421 24.220 1.00 96.69 81 ASP A CA 1
ATOM 580 C C . ASP A 1 81 ? -13.803 10.816 24.698 1.00 96.69 81 ASP A C 1
ATOM 582 O O . ASP A 1 81 ? -14.234 11.284 25.758 1.00 96.69 81 ASP A O 1
ATOM 586 N N . LEU A 1 82 ? -13.002 11.527 23.898 1.00 96.75 82 LEU A N 1
ATOM 587 C CA . LEU A 1 82 ? -12.641 12.930 24.131 1.00 96.75 82 LEU A CA 1
ATOM 588 C C . LEU A 1 82 ? -13.803 13.908 23.871 1.00 96.75 82 LEU A C 1
ATOM 590 O O . LEU A 1 82 ? -13.719 15.081 24.248 1.00 96.75 82 LEU A O 1
ATOM 594 N N . GLY A 1 83 ? -14.912 13.431 23.297 1.00 96.25 83 GLY A N 1
ATOM 595 C CA . GLY A 1 83 ? -16.127 14.210 23.065 1.00 96.25 83 GLY A CA 1
ATOM 596 C C . GLY A 1 83 ? -16.089 15.073 21.805 1.00 96.25 83 GLY A C 1
ATOM 597 O O . GLY A 1 83 ? -16.867 16.029 21.711 1.00 96.25 83 GLY A O 1
ATOM 598 N N . PHE A 1 84 ? -15.204 14.763 20.856 1.00 94.31 84 PHE A N 1
ATOM 599 C CA . PHE A 1 84 ? -15.236 15.374 19.530 1.00 94.31 84 PHE A CA 1
ATOM 600 C C . PHE A 1 84 ? -16.499 14.942 18.767 1.00 94.31 84 PHE A C 1
ATOM 602 O O . PHE A 1 84 ? -17.052 13.864 19.017 1.00 94.31 84 PHE A O 1
ATOM 609 N N . PRO A 1 85 ? -17.023 15.796 17.870 1.00 95.00 85 PRO A N 1
ATOM 610 C CA . PRO A 1 85 ? -18.176 15.438 17.061 1.00 95.00 85 PRO A CA 1
ATOM 611 C C . PRO A 1 85 ? -17.839 14.237 16.153 1.00 95.00 85 PRO A C 1
ATOM 613 O O . PRO A 1 85 ? -16.739 14.184 15.604 1.00 95.00 85 PRO A O 1
ATOM 616 N N . PRO A 1 86 ? -18.782 13.296 15.946 1.00 89.75 86 PRO A N 1
ATOM 617 C CA . PRO A 1 86 ? -18.533 12.078 15.172 1.00 89.75 86 PRO A CA 1
ATOM 618 C C . PRO A 1 86 ? -17.982 12.333 13.767 1.00 89.75 86 PRO A C 1
ATOM 620 O O . PRO A 1 86 ? -17.136 11.576 13.309 1.00 89.75 86 PRO A O 1
ATOM 623 N N . ASP A 1 87 ? -18.421 13.414 13.119 1.00 85.19 87 ASP A N 1
ATOM 624 C CA . ASP A 1 87 ? -17.981 13.778 11.770 1.00 85.19 87 ASP A CA 1
ATOM 625 C C . ASP A 1 87 ? -16.477 14.121 11.727 1.00 85.19 87 ASP A C 1
ATOM 627 O O . ASP A 1 87 ? -15.790 13.759 10.780 1.00 85.19 87 ASP A O 1
ATOM 631 N N . GLU A 1 88 ? -15.933 14.762 12.771 1.00 84.50 88 GLU A N 1
ATOM 632 C CA . GLU A 1 88 ? -14.491 15.053 12.863 1.00 84.50 88 GLU A CA 1
ATOM 633 C C . GLU A 1 88 ? -13.672 13.791 13.167 1.00 84.50 88 GLU A C 1
ATOM 635 O O . GLU A 1 88 ? -12.549 13.646 12.683 1.00 84.50 88 GLU A O 1
ATOM 640 N N . CYS A 1 89 ? -14.228 12.866 13.952 1.00 91.62 89 CYS A N 1
ATOM 641 C CA . CYS A 1 89 ? -13.575 11.592 14.241 1.00 91.62 89 CYS A CA 1
ATOM 642 C C . CYS A 1 89 ? -13.584 10.645 13.034 1.00 91.62 89 CYS A C 1
ATOM 644 O O . CYS A 1 89 ? -12.612 9.926 12.826 1.00 91.62 89 CYS A O 1
ATOM 646 N N . ALA A 1 90 ? -14.641 10.674 12.216 1.00 85.56 90 ALA A N 1
ATOM 647 C CA . ALA A 1 90 ? -14.724 9.898 10.982 1.00 85.56 90 ALA A CA 1
ATOM 648 C C . ALA A 1 90 ? -13.643 10.312 9.972 1.00 85.56 90 ALA A C 1
ATOM 650 O O . ALA A 1 90 ? -13.005 9.443 9.392 1.00 85.56 90 ALA A O 1
ATOM 651 N N . ILE A 1 91 ? -13.371 11.615 9.836 1.00 82.62 91 ILE A N 1
ATOM 652 C CA . ILE A 1 91 ? -12.297 12.122 8.964 1.00 82.62 91 ILE A CA 1
ATOM 653 C C . ILE A 1 91 ? -10.924 11.619 9.432 1.00 82.62 91 ILE A C 1
ATOM 655 O O . ILE A 1 91 ? -10.109 11.195 8.620 1.00 82.62 91 ILE A O 1
ATOM 659 N N . GLN A 1 92 ? -10.659 11.640 10.744 1.00 82.81 92 GLN A N 1
ATOM 660 C CA . GLN A 1 92 ? -9.396 11.124 11.290 1.00 82.81 92 GLN A CA 1
ATOM 661 C C . GLN A 1 92 ? -9.257 9.611 11.103 1.00 82.81 92 GLN A C 1
ATOM 663 O O . GLN A 1 92 ? -8.167 9.123 10.824 1.00 82.81 92 GLN A O 1
ATOM 668 N N . PHE A 1 93 ? -10.358 8.875 11.225 1.00 88.81 93 PHE A N 1
ATOM 669 C CA . PHE A 1 93 ? -10.386 7.441 10.974 1.00 88.81 93 PHE A CA 1
ATOM 670 C C . PHE A 1 93 ? -10.157 7.100 9.496 1.00 88.81 93 PHE A C 1
ATOM 672 O O . PHE A 1 93 ? -9.383 6.194 9.201 1.00 88.81 93 PHE A O 1
ATOM 679 N N . GLU A 1 94 ? -10.773 7.837 8.567 1.00 83.19 94 GLU A N 1
ATOM 680 C CA . GLU A 1 94 ? -10.510 7.697 7.128 1.00 83.19 94 GLU A CA 1
ATOM 681 C C . GLU A 1 94 ? -9.041 7.970 6.803 1.00 83.19 94 GLU A C 1
ATOM 683 O O . GLU A 1 94 ? -8.427 7.172 6.105 1.00 83.19 94 GLU A O 1
ATOM 688 N N . ALA A 1 95 ? -8.457 9.031 7.369 1.00 77.50 95 ALA A N 1
ATOM 689 C CA . ALA A 1 95 ? -7.038 9.336 7.197 1.00 77.50 95 ALA A CA 1
ATOM 690 C C . ALA A 1 95 ? -6.126 8.242 7.775 1.00 77.50 95 ALA A C 1
ATOM 692 O O . ALA A 1 95 ? -5.120 7.903 7.168 1.00 77.50 95 ALA A O 1
ATOM 693 N N . CYS A 1 96 ? -6.480 7.664 8.925 1.00 82.56 96 CYS A N 1
ATOM 694 C CA . CYS A 1 96 ? -5.709 6.578 9.528 1.00 82.56 96 CYS A CA 1
ATOM 695 C C . CYS A 1 96 ? -5.761 5.286 8.694 1.00 82.56 96 CYS A C 1
ATOM 697 O O . CYS A 1 96 ? -4.765 4.576 8.607 1.00 82.56 96 CYS A O 1
ATOM 699 N N . GLN A 1 97 ? -6.904 4.987 8.068 1.00 79.94 97 GLN A N 1
ATOM 700 C CA . GLN A 1 97 ? -7.051 3.816 7.198 1.00 79.94 97 GLN A CA 1
ATOM 701 C C . GLN A 1 97 ? -6.355 3.969 5.840 1.00 79.94 97 GLN A C 1
ATOM 703 O O . GLN A 1 97 ? -6.231 2.980 5.113 1.00 79.94 97 GLN A O 1
ATOM 708 N N . GLN A 1 98 ? -5.931 5.178 5.461 1.00 69.38 98 GLN A N 1
ATOM 709 C CA . GLN A 1 98 ? -5.129 5.337 4.256 1.00 69.38 98 GLN A CA 1
ATOM 710 C C . GLN A 1 98 ? -3.730 4.751 4.487 1.00 69.38 98 GLN A C 1
ATOM 712 O O . GLN A 1 98 ? -3.126 4.994 5.534 1.00 69.38 98 GLN A O 1
ATOM 717 N N . PRO A 1 99 ? -3.204 3.958 3.536 1.00 57.22 99 PRO A N 1
ATOM 718 C CA . PRO A 1 99 ? -1.878 3.389 3.681 1.00 57.22 99 PRO A CA 1
ATOM 719 C C . PRO A 1 99 ? -0.842 4.523 3.760 1.00 57.22 99 PRO A C 1
ATOM 721 O O . PRO A 1 99 ? -0.900 5.461 2.959 1.00 57.22 99 PRO A O 1
ATOM 724 N N . PRO A 1 100 ? 0.096 4.455 4.718 1.00 52.22 100 PRO A N 1
ATOM 725 C CA . PRO A 1 100 ? 1.095 5.495 4.909 1.00 52.22 100 PRO A CA 1
ATOM 726 C C . PRO A 1 100 ? 1.984 5.594 3.663 1.00 52.22 100 PRO A C 1
ATOM 728 O O . PRO A 1 100 ? 2.656 4.625 3.315 1.00 52.22 100 PRO A O 1
ATOM 731 N N . GLY A 1 101 ? 2.003 6.755 3.000 1.00 53.81 101 GLY A N 1
ATOM 732 C CA . GLY A 1 101 ? 2.900 7.031 1.868 1.00 53.81 101 GLY A CA 1
ATOM 733 C C . GLY A 1 101 ? 2.247 7.712 0.665 1.00 53.81 101 GLY A C 1
ATOM 734 O O . GLY A 1 101 ? 2.932 8.439 -0.053 1.00 53.81 101 GLY A O 1
ATOM 735 N N . ILE A 1 102 ? 0.936 7.550 0.473 1.00 54.88 102 ILE A N 1
ATOM 736 C CA . ILE A 1 102 ? 0.184 8.213 -0.614 1.00 54.88 102 ILE A CA 1
ATOM 737 C C . ILE A 1 102 ? 0.148 9.737 -0.398 1.00 54.88 102 ILE A C 1
ATOM 739 O O . ILE A 1 102 ? 0.268 10.544 -1.321 1.00 54.88 102 ILE A O 1
ATOM 743 N N . ASP A 1 103 ? 0.039 10.127 0.863 1.00 60.12 103 ASP A N 1
ATOM 744 C CA . ASP A 1 103 ? -0.077 11.482 1.374 1.00 60.12 103 ASP A CA 1
ATOM 745 C C . ASP A 1 103 ? 1.182 12.327 1.131 1.00 60.12 103 ASP A C 1
ATOM 747 O O . ASP A 1 103 ? 1.068 13.496 0.759 1.00 60.12 103 ASP A O 1
ATOM 751 N N . GLN A 1 104 ? 2.383 11.742 1.214 1.00 64.88 104 GLN A N 1
ATOM 752 C CA . GLN A 1 104 ? 3.623 12.497 0.991 1.00 64.88 104 GLN A CA 1
ATOM 753 C C . GLN A 1 104 ? 3.770 12.985 -0.453 1.00 64.88 104 GLN A C 1
ATOM 755 O O . GLN A 1 104 ? 4.177 14.127 -0.671 1.00 64.88 104 GLN A O 1
ATOM 760 N N . HIS A 1 105 ? 3.408 12.158 -1.437 1.00 73.31 105 HIS A N 1
ATOM 761 C CA . HIS A 1 105 ? 3.520 12.549 -2.840 1.00 73.31 105 HIS A CA 1
ATOM 762 C C . HIS A 1 105 ? 2.523 13.658 -3.191 1.00 73.31 105 HIS A C 1
ATOM 764 O O . HIS A 1 105 ? 2.899 14.692 -3.751 1.00 73.31 105 HIS A O 1
ATOM 770 N N . CYS A 1 106 ? 1.262 13.486 -2.792 1.00 82.88 106 CYS A N 1
ATOM 771 C CA . CYS A 1 106 ? 0.241 14.493 -3.037 1.00 82.88 106 CYS A CA 1
ATOM 772 C C . CYS A 1 106 ? 0.568 15.812 -2.305 1.00 82.88 106 CYS A C 1
ATOM 774 O O . CYS A 1 106 ? 0.358 16.892 -2.861 1.00 82.88 106 CYS A O 1
ATOM 776 N N . ASP A 1 107 ? 1.140 15.759 -1.097 1.00 83.50 107 ASP A N 1
ATOM 777 C CA . ASP A 1 107 ? 1.553 16.954 -0.348 1.00 83.50 107 ASP A CA 1
ATOM 778 C C . ASP A 1 107 ? 2.709 17.712 -1.032 1.00 83.50 107 ASP A C 1
ATOM 780 O O . ASP A 1 107 ? 2.741 18.954 -1.028 1.00 83.50 107 ASP A O 1
ATOM 784 N N . GLU A 1 108 ? 3.654 16.992 -1.646 1.00 80.44 108 GLU A N 1
ATOM 785 C CA . GLU A 1 108 ? 4.746 17.577 -2.433 1.00 80.44 108 GLU A CA 1
ATOM 786 C C . GLU A 1 108 ? 4.233 18.227 -3.725 1.00 80.44 108 GLU A C 1
ATOM 788 O O . GLU A 1 108 ? 4.591 19.374 -4.015 1.00 80.44 108 GLU A O 1
ATOM 793 N N . GLU A 1 109 ? 3.340 17.555 -4.455 1.00 85.25 109 GLU A N 1
ATOM 794 C CA . GLU A 1 109 ? 2.658 18.085 -5.645 1.00 85.25 109 GLU A CA 1
ATOM 795 C C . GLU A 1 109 ? 1.857 19.357 -5.311 1.00 85.25 109 GLU A C 1
ATOM 797 O O . GLU A 1 109 ? 1.984 20.387 -5.985 1.00 85.25 109 GLU A O 1
ATOM 802 N N . LEU A 1 110 ? 1.097 19.340 -4.209 1.00 90.25 110 LEU A N 1
ATOM 803 C CA . LEU A 1 110 ? 0.361 20.502 -3.703 1.00 90.25 110 LEU A CA 1
ATOM 804 C C . LEU A 1 110 ? 1.312 21.663 -3.383 1.00 90.25 110 LEU A C 1
ATOM 806 O O . LEU A 1 110 ? 1.080 22.807 -3.790 1.00 90.25 110 LEU A O 1
ATOM 810 N N . SER A 1 111 ? 2.410 21.375 -2.685 1.00 88.06 111 SER A N 1
ATOM 811 C CA . SER A 1 111 ? 3.424 22.370 -2.331 1.00 88.06 111 SER A CA 1
ATOM 812 C C . SER A 1 111 ? 4.109 22.965 -3.568 1.00 88.06 111 SER A C 1
ATOM 814 O O . SER A 1 111 ? 4.300 24.183 -3.640 1.00 88.06 111 SER A O 1
ATOM 816 N N . SER A 1 112 ? 4.430 22.136 -4.565 1.00 89.62 112 SER A N 1
ATOM 817 C CA . SER A 1 112 ? 5.016 22.546 -5.846 1.00 89.62 112 SER A CA 1
ATOM 818 C C . SER A 1 112 ? 4.057 23.426 -6.662 1.00 89.62 112 SER A C 1
ATOM 820 O O . SER A 1 112 ? 4.446 24.488 -7.169 1.00 89.62 112 SER A O 1
ATOM 822 N N . CYS A 1 113 ? 2.773 23.057 -6.713 1.00 94.88 113 CYS A N 1
ATOM 823 C CA . CYS A 1 113 ? 1.727 23.834 -7.378 1.00 94.88 113 CYS A CA 1
ATOM 824 C C . CYS A 1 113 ? 1.570 25.230 -6.752 1.00 94.88 113 CYS A C 1
ATOM 826 O O . CYS A 1 113 ? 1.600 26.249 -7.452 1.00 94.88 113 CYS A O 1
ATOM 828 N N . LEU A 1 114 ? 1.505 25.304 -5.419 1.00 90.69 114 LEU A N 1
ATOM 829 C CA . LEU A 1 114 ? 1.412 26.575 -4.696 1.00 90.69 114 LEU A CA 1
ATOM 830 C C . LEU A 1 114 ? 2.670 27.439 -4.880 1.00 90.69 114 LEU A C 1
ATOM 832 O O . LEU A 1 114 ? 2.567 28.658 -5.052 1.00 90.69 114 LEU A O 1
ATOM 836 N N . ALA A 1 115 ? 3.861 26.831 -4.882 1.00 91.25 115 ALA A N 1
ATOM 837 C CA . ALA A 1 115 ? 5.127 27.534 -5.099 1.00 91.25 115 ALA A CA 1
ATOM 838 C C . ALA A 1 115 ? 5.247 28.127 -6.514 1.00 91.25 115 ALA A C 1
ATOM 840 O O . ALA A 1 115 ? 5.868 29.179 -6.693 1.00 91.25 115 ALA A O 1
ATOM 841 N N . SER A 1 116 ? 4.608 27.498 -7.502 1.00 93.00 116 SER A N 1
ATOM 842 C CA . SER A 1 116 ? 4.544 27.977 -8.889 1.00 93.00 116 SER A CA 1
ATOM 843 C C . SER A 1 116 ? 3.631 29.201 -9.068 1.00 93.00 116 SER A C 1
ATOM 845 O O . SER A 1 116 ? 3.662 29.853 -10.113 1.00 93.00 116 SER A O 1
ATOM 847 N N . GLY A 1 117 ? 2.868 29.570 -8.032 1.00 94.38 117 GLY A N 1
ATOM 848 C CA . GLY A 1 117 ? 1.976 30.729 -8.036 1.00 94.38 117 GLY A CA 1
ATOM 849 C C . GLY A 1 117 ? 0.608 30.464 -8.664 1.00 94.38 117 GLY A C 1
ATOM 850 O O . GLY A 1 117 ? -0.102 31.424 -8.980 1.00 94.38 117 GLY A O 1
ATOM 851 N N . GLU A 1 118 ? 0.238 29.195 -8.842 1.00 95.19 118 GLU A N 1
ATOM 852 C CA . GLU A 1 118 ? -1.105 28.810 -9.271 1.00 95.19 118 GLU A CA 1
ATOM 853 C C . GLU A 1 118 ? -2.155 29.152 -8.192 1.00 95.19 118 GLU A C 1
ATOM 855 O O . GLU A 1 118 ? -1.833 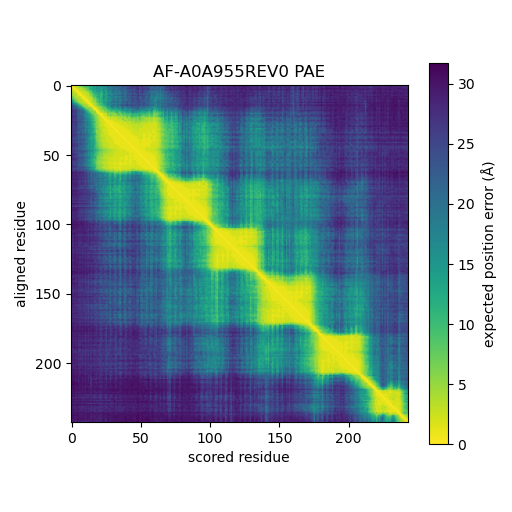29.283 -7.002 1.00 95.19 118 GLU A O 1
ATOM 860 N N . PRO A 1 119 ? -3.430 29.346 -8.574 1.00 94.00 119 PRO A N 1
ATOM 861 C CA . PRO A 1 119 ? -4.499 29.592 -7.618 1.00 94.00 119 PRO A CA 1
ATOM 862 C C . PRO A 1 119 ? -4.659 28.403 -6.651 1.00 94.00 119 PRO A C 1
ATOM 864 O O . PRO A 1 119 ? -4.754 27.267 -7.115 1.00 94.00 119 PRO A O 1
ATOM 867 N N . PRO A 1 120 ? -4.798 28.639 -5.332 1.00 82.50 120 PRO A N 1
ATOM 868 C CA . PRO A 1 120 ? -4.907 27.563 -4.343 1.00 82.50 120 PRO A CA 1
ATOM 869 C C . PRO A 1 120 ? -6.044 26.573 -4.612 1.00 82.50 120 PRO A C 1
ATOM 871 O O . PRO A 1 120 ? -5.894 25.390 -4.343 1.00 82.50 120 PRO A O 1
ATOM 874 N N . GLU A 1 121 ? -7.156 27.053 -5.175 1.00 82.19 121 GLU A N 1
ATOM 875 C CA . GLU A 1 121 ? -8.316 26.233 -5.553 1.00 82.19 121 GLU A CA 1
ATOM 876 C C . GLU A 1 121 ? -7.919 25.139 -6.568 1.00 82.19 121 GLU A C 1
ATOM 878 O O . GLU A 1 121 ? -8.331 23.994 -6.443 1.00 82.19 121 GLU A O 1
ATOM 883 N N . VAL A 1 122 ? -7.068 25.484 -7.545 1.00 89.69 122 VAL A N 1
ATOM 884 C CA . VAL A 1 122 ? -6.599 24.560 -8.592 1.00 89.69 122 VAL A CA 1
ATOM 885 C C . VAL A 1 122 ? -5.642 23.529 -8.003 1.00 89.69 122 VAL A C 1
ATOM 887 O O . VAL A 1 122 ? -5.746 22.348 -8.317 1.00 89.69 122 VAL A O 1
ATOM 890 N N . CYS A 1 123 ? -4.744 23.961 -7.115 1.00 88.81 123 CYS A N 1
ATOM 891 C CA . CYS A 1 123 ? -3.811 23.058 -6.449 1.00 88.81 123 CYS A CA 1
ATOM 892 C C . CYS A 1 123 ? -4.525 22.083 -5.502 1.00 88.81 123 CYS A C 1
ATOM 894 O O . CYS A 1 123 ? -4.152 20.918 -5.431 1.00 88.81 123 CYS A O 1
ATOM 896 N N . HIS A 1 124 ? -5.576 22.536 -4.811 1.00 82.00 124 HIS A N 1
ATOM 897 C CA . HIS A 1 124 ? -6.400 21.674 -3.965 1.00 82.00 124 HIS A CA 1
ATOM 898 C C . HIS A 1 124 ? -7.224 20.660 -4.767 1.00 82.00 124 HIS A C 1
ATOM 900 O O . HIS A 1 124 ? -7.326 19.515 -4.335 1.00 82.00 124 HIS A O 1
ATOM 906 N N . ASP A 1 125 ? -7.774 21.042 -5.925 1.00 81.69 125 ASP A N 1
ATOM 907 C CA . ASP A 1 125 ? -8.444 20.089 -6.821 1.00 81.69 125 ASP A CA 1
ATOM 908 C C . ASP A 1 125 ? -7.450 19.031 -7.336 1.00 81.69 125 ASP A C 1
ATOM 910 O O . ASP A 1 125 ? -7.773 17.848 -7.364 1.00 81.69 125 ASP A O 1
ATOM 914 N N . MET A 1 126 ? -6.217 19.429 -7.680 1.00 83.00 126 MET A N 1
ATOM 915 C CA . MET A 1 126 ? -5.148 18.497 -8.075 1.00 83.00 126 MET A CA 1
ATOM 916 C C . MET A 1 126 ? -4.768 17.535 -6.944 1.00 83.00 126 MET A C 1
ATOM 918 O O . MET A 1 126 ? -4.613 16.342 -7.176 1.00 83.00 126 MET A O 1
ATOM 922 N N . TYR A 1 127 ? -4.665 18.049 -5.718 1.00 83.31 127 TYR A N 1
ATOM 923 C CA . TYR A 1 127 ? -4.405 17.251 -4.524 1.00 83.31 127 TYR A CA 1
ATOM 924 C C . TYR A 1 127 ? -5.520 16.233 -4.255 1.00 83.31 127 TYR A C 1
ATOM 926 O O . TYR A 1 127 ? -5.238 15.075 -3.979 1.00 83.31 127 TYR A O 1
ATOM 934 N N . GLN A 1 128 ? -6.787 16.641 -4.385 1.00 79.44 128 GLN A N 1
ATOM 935 C CA . GLN A 1 128 ? -7.934 15.738 -4.254 1.00 79.44 128 GLN A CA 1
ATOM 936 C C . GLN A 1 128 ? -7.920 14.640 -5.318 1.00 79.44 128 GLN A C 1
ATOM 938 O O . GLN A 1 128 ? -8.122 13.486 -4.975 1.00 79.44 128 GLN A O 1
ATOM 943 N N . VAL A 1 129 ? -7.622 14.978 -6.577 1.00 80.69 129 VAL A N 1
ATOM 944 C CA . VAL A 1 129 ? -7.470 13.979 -7.648 1.00 80.69 129 VAL A CA 1
ATOM 945 C C . VAL A 1 129 ? -6.323 13.016 -7.340 1.00 80.69 129 VAL A C 1
ATOM 947 O O . VAL A 1 129 ? -6.499 11.814 -7.477 1.00 80.69 129 VAL A O 1
ATOM 950 N N . CYS A 1 130 ? -5.185 13.526 -6.862 1.00 81.00 130 CYS A N 1
ATOM 951 C CA . CYS A 1 130 ? -4.058 12.699 -6.436 1.00 81.00 130 CYS A CA 1
ATOM 952 C C . CYS A 1 130 ? -4.470 11.721 -5.325 1.00 81.00 130 CYS A C 1
ATOM 954 O O . CYS A 1 130 ? -4.196 10.534 -5.435 1.00 81.00 130 CYS A O 1
ATOM 956 N N . LEU A 1 131 ? -5.198 12.179 -4.302 1.00 76.75 131 LEU A N 1
ATOM 957 C CA . LEU A 1 131 ? -5.709 11.308 -3.240 1.00 76.75 131 LEU A CA 1
ATOM 958 C C . LEU A 1 131 ? -6.753 10.295 -3.743 1.00 76.75 131 LEU A C 1
ATOM 960 O O . LEU A 1 131 ? -6.728 9.140 -3.322 1.00 76.75 131 LEU A O 1
ATOM 964 N N . ASP A 1 132 ? -7.658 10.711 -4.634 1.00 70.06 132 ASP A N 1
ATOM 965 C CA . ASP A 1 132 ? -8.728 9.868 -5.188 1.00 70.06 132 ASP A CA 1
ATOM 966 C C . ASP A 1 132 ? -8.185 8.763 -6.110 1.00 70.06 132 ASP A C 1
ATOM 968 O O . ASP A 1 132 ? -8.708 7.647 -6.103 1.00 70.06 132 ASP A O 1
ATOM 972 N N . ASP A 1 133 ? -7.122 9.046 -6.868 1.00 67.00 133 ASP A N 1
ATOM 973 C CA . ASP A 1 133 ? -6.411 8.057 -7.690 1.00 67.00 133 ASP A CA 1
ATOM 974 C C . ASP A 1 133 ? -5.446 7.184 -6.859 1.00 67.00 133 ASP A C 1
ATOM 976 O O . ASP A 1 133 ? -4.745 6.330 -7.402 1.00 67.00 133 ASP A O 1
ATOM 980 N N . GLY A 1 134 ? -5.439 7.352 -5.531 1.00 59.91 134 GLY A N 1
ATOM 981 C CA . GLY A 1 134 ? -4.594 6.589 -4.616 1.00 59.91 134 GLY A CA 1
ATOM 982 C C . GLY A 1 134 ? -3.120 6.970 -4.691 1.00 59.91 134 GLY A C 1
ATOM 983 O O . GLY A 1 134 ? -2.295 6.140 -4.332 1.00 59.91 134 GLY A O 1
ATOM 984 N N . GLY A 1 135 ? -2.828 8.186 -5.173 1.00 57.59 135 GLY A N 1
ATOM 985 C CA . GLY A 1 135 ? -1.521 8.820 -5.334 1.00 57.59 135 GLY A CA 1
ATOM 986 C C . GLY A 1 135 ? -0.451 7.820 -5.708 1.00 57.59 135 GLY A C 1
ATOM 987 O O . GLY A 1 135 ? 0.176 7.263 -4.813 1.00 57.59 135 GLY A O 1
ATOM 988 N N . GLU A 1 136 ? -0.262 7.581 -7.012 1.00 55.16 136 GLU A N 1
ATOM 989 C CA . GLU A 1 136 ? 0.763 6.647 -7.479 1.00 55.16 136 GLU A CA 1
ATOM 990 C C . GLU A 1 136 ? 2.083 6.954 -6.758 1.00 55.16 136 GLU A C 1
ATOM 992 O O . GLU A 1 136 ? 2.625 8.053 -6.917 1.00 55.16 136 GLU A O 1
ATOM 997 N N . PRO A 1 137 ? 2.579 6.032 -5.913 1.00 55.38 137 PRO A N 1
ATOM 998 C CA . PRO A 1 137 ? 3.832 6.251 -5.222 1.00 55.38 137 PRO A CA 1
ATOM 999 C C . PRO A 1 137 ? 4.914 6.445 -6.278 1.00 55.38 137 PRO A C 1
ATOM 1001 O O . PRO A 1 137 ? 5.081 5.620 -7.177 1.00 55.38 137 PRO A O 1
ATOM 1004 N N . VAL A 1 138 ? 5.632 7.564 -6.189 1.00 57.00 138 VAL A N 1
ATOM 1005 C CA . VAL A 1 138 ? 6.817 7.785 -7.015 1.00 57.00 138 VAL A CA 1
ATOM 1006 C C . VAL A 1 138 ? 7.869 6.802 -6.525 1.00 57.00 138 VAL A C 1
ATOM 1008 O O . VAL A 1 138 ? 8.498 6.998 -5.480 1.00 57.00 138 VAL A O 1
ATOM 1011 N N . TRP A 1 139 ? 8.012 5.705 -7.259 1.00 64.88 139 TRP A N 1
ATOM 1012 C CA . TRP A 1 139 ? 9.025 4.709 -6.969 1.00 64.88 139 TRP A CA 1
ATOM 1013 C C . TRP A 1 139 ? 10.396 5.267 -7.352 1.00 64.88 139 TRP A C 1
ATOM 1015 O O . TRP A 1 139 ? 10.543 5.890 -8.405 1.00 64.88 139 TRP A O 1
ATOM 1025 N N . PRO A 1 140 ? 11.409 5.098 -6.499 1.00 66.00 140 PRO A N 1
ATOM 1026 C CA . PRO A 1 140 ? 12.751 5.529 -6.822 1.00 66.00 140 PRO A CA 1
ATOM 1027 C C . PRO A 1 140 ? 13.315 4.662 -7.951 1.00 66.00 140 PRO A C 1
ATOM 1029 O O . PRO A 1 140 ? 13.213 3.440 -7.909 1.00 66.00 140 PRO A O 1
ATOM 1032 N N . ASP A 1 141 ? 13.983 5.293 -8.920 1.00 68.88 141 ASP A N 1
ATOM 1033 C CA . ASP A 1 141 ? 14.665 4.588 -10.017 1.00 68.88 141 ASP A CA 1
ATOM 1034 C C . ASP A 1 141 ? 15.834 3.707 -9.530 1.00 68.88 141 ASP A C 1
ATOM 1036 O O . ASP A 1 141 ? 16.295 2.816 -10.242 1.00 68.88 141 ASP A O 1
ATOM 1040 N N . ASP A 1 142 ? 16.360 3.973 -8.328 1.00 77.12 142 ASP A N 1
ATOM 1041 C CA . ASP A 1 142 ? 17.420 3.169 -7.722 1.00 77.12 142 ASP A CA 1
ATOM 1042 C C . ASP A 1 142 ? 16.810 1.958 -6.992 1.00 77.12 142 ASP A C 1
ATOM 1044 O O . ASP A 1 142 ? 16.141 2.140 -5.968 1.00 77.12 142 ASP A O 1
ATOM 1048 N N . PRO A 1 143 ? 17.086 0.715 -7.427 1.00 75.81 143 PRO A N 1
ATOM 1049 C CA . PRO A 1 143 ? 16.578 -0.478 -6.756 1.00 75.81 143 PRO A CA 1
ATOM 1050 C C . PRO A 1 143 ? 17.017 -0.579 -5.286 1.00 75.81 143 PRO A C 1
ATOM 1052 O O . PRO A 1 143 ? 16.321 -1.203 -4.489 1.00 75.81 143 PRO A O 1
ATOM 1055 N N . ALA A 1 144 ? 18.126 0.056 -4.882 1.00 80.88 144 ALA A N 1
ATOM 1056 C CA . ALA A 1 144 ? 18.522 0.109 -3.472 1.00 80.88 144 ALA A CA 1
ATOM 1057 C C . ALA A 1 144 ? 17.578 0.977 -2.619 1.00 80.88 144 ALA A C 1
ATOM 1059 O O . ALA A 1 144 ? 17.418 0.725 -1.425 1.00 80.88 144 ALA A O 1
ATOM 1060 N N . ALA A 1 145 ? 16.935 1.981 -3.217 1.00 81.00 145 ALA A N 1
ATOM 1061 C CA . ALA A 1 145 ? 15.957 2.819 -2.535 1.00 81.00 145 ALA A CA 1
ATOM 1062 C C . ALA A 1 145 ? 14.590 2.118 -2.391 1.00 81.00 145 ALA A C 1
ATOM 1064 O O . ALA A 1 145 ? 13.857 2.418 -1.448 1.00 81.00 145 ALA A O 1
ATOM 1065 N N . CYS A 1 146 ? 14.279 1.126 -3.237 1.00 88.06 146 CYS A N 1
ATOM 1066 C CA . CYS A 1 146 ? 13.112 0.255 -3.053 1.00 88.06 146 CYS A CA 1
ATOM 1067 C C . CYS A 1 146 ? 13.190 -0.550 -1.740 1.00 88.06 146 CYS A C 1
ATOM 1069 O O . CYS A 1 146 ? 12.197 -0.663 -1.022 1.00 88.06 146 CYS A O 1
ATOM 1071 N N . ASP A 1 147 ? 14.375 -1.055 -1.375 1.00 89.88 147 ASP A N 1
ATOM 1072 C CA . ASP A 1 147 ? 14.584 -1.775 -0.107 1.00 89.88 147 ASP A CA 1
ATOM 1073 C C . ASP A 1 147 ? 14.387 -0.862 1.123 1.00 89.88 147 ASP A C 1
ATOM 1075 O O . ASP A 1 147 ? 13.871 -1.289 2.165 1.00 89.88 147 ASP A O 1
ATOM 1079 N N . GLU A 1 148 ? 14.779 0.414 1.020 1.00 86.00 148 GLU A N 1
ATOM 1080 C CA . GLU A 1 148 ? 14.535 1.4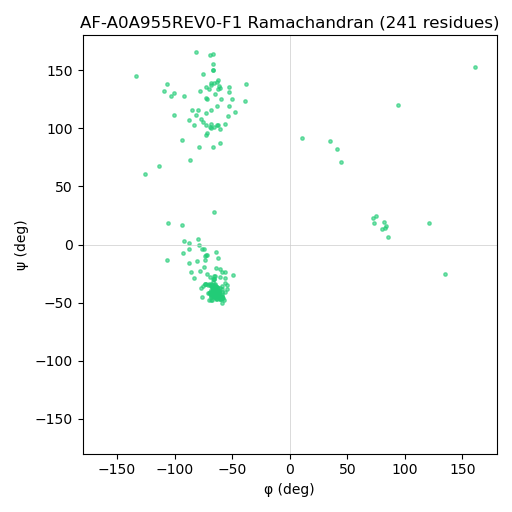06 2.075 1.00 86.00 148 GLU A CA 1
ATOM 1081 C C . GLU A 1 148 ? 13.039 1.714 2.223 1.00 86.00 148 GLU A C 1
ATOM 1083 O O . GLU A 1 148 ? 12.544 1.779 3.352 1.00 86.00 148 GLU A O 1
ATOM 1088 N N . GLN A 1 149 ? 12.300 1.831 1.114 1.00 82.31 149 GLN A N 1
ATOM 1089 C CA . GLN A 1 149 ? 10.844 1.997 1.149 1.00 82.31 149 GLN A CA 1
ATOM 1090 C C . GLN A 1 149 ? 10.130 0.773 1.722 1.00 82.31 149 GLN A C 1
ATOM 1092 O O . GLN A 1 149 ? 9.237 0.922 2.555 1.00 82.31 149 GLN A O 1
ATOM 1097 N N . PHE A 1 150 ? 10.570 -0.436 1.372 1.00 91.81 150 PHE A N 1
ATOM 1098 C CA . PHE A 1 150 ? 10.055 -1.664 1.973 1.00 91.81 150 PHE A CA 1
ATOM 1099 C C . PHE A 1 150 ? 10.264 -1.686 3.494 1.00 91.81 150 PHE A C 1
ATOM 1101 O O . PHE A 1 150 ? 9.354 -2.021 4.251 1.00 91.81 150 PHE A O 1
ATOM 1108 N N . THR A 1 151 ? 11.445 -1.266 3.959 1.00 90.94 151 THR A N 1
ATOM 1109 C CA . THR A 1 151 ? 11.736 -1.167 5.397 1.00 90.94 151 THR A CA 1
ATOM 1110 C C . THR A 1 151 ? 10.827 -0.144 6.079 1.00 90.94 151 THR A C 1
ATOM 1112 O O . THR A 1 151 ? 10.271 -0.437 7.136 1.00 90.94 151 THR A O 1
ATOM 1115 N N . MET A 1 152 ? 10.618 1.024 5.463 1.00 80.94 152 MET A N 1
ATOM 1116 C CA . MET A 1 152 ? 9.687 2.035 5.976 1.00 80.94 152 MET A CA 1
ATOM 1117 C C . MET A 1 152 ? 8.237 1.532 6.027 1.00 80.94 152 MET A C 1
ATOM 1119 O O . MET A 1 152 ? 7.551 1.789 7.013 1.00 80.94 152 MET A O 1
ATOM 1123 N N . CYS A 1 153 ? 7.789 0.779 5.020 1.00 85.38 153 CYS A N 1
ATOM 1124 C CA . CYS A 1 153 ? 6.460 0.163 4.988 1.00 85.38 153 CYS A CA 1
ATOM 1125 C C . CYS A 1 153 ? 6.252 -0.798 6.172 1.00 85.38 153 CYS A C 1
ATOM 1127 O O . CYS A 1 153 ? 5.252 -0.711 6.888 1.00 85.38 153 CYS A O 1
ATOM 1129 N N . LEU A 1 154 ? 7.241 -1.655 6.450 1.00 87.50 154 LEU A N 1
ATOM 1130 C CA . LEU A 1 154 ? 7.202 -2.561 7.600 1.00 87.50 154 LEU A CA 1
ATOM 1131 C C . LEU A 1 154 ? 7.239 -1.813 8.940 1.00 87.50 154 LEU A C 1
ATOM 1133 O O . LEU A 1 154 ? 6.504 -2.168 9.863 1.00 87.50 154 LEU A O 1
ATOM 1137 N N . ASP A 1 155 ? 8.070 -0.775 9.057 1.00 83.44 155 ASP A N 1
ATOM 1138 C CA . ASP A 1 155 ? 8.177 0.043 10.273 1.00 83.44 155 ASP A CA 1
ATOM 1139 C C . ASP A 1 155 ? 6.882 0.817 10.572 1.00 83.44 155 ASP A C 1
ATOM 1141 O O . ASP A 1 155 ? 6.580 1.093 11.737 1.00 83.44 155 ASP A O 1
ATOM 1145 N N . ALA A 1 156 ? 6.089 1.125 9.542 1.00 71.25 156 ALA A N 1
ATOM 1146 C CA . ALA A 1 156 ? 4.769 1.730 9.677 1.00 71.25 156 ALA A CA 1
ATOM 1147 C C . ALA A 1 156 ? 3.680 0.737 10.135 1.00 71.25 156 ALA A C 1
ATOM 1149 O O . ALA A 1 156 ? 2.549 1.144 10.392 1.00 71.25 156 ALA A O 1
ATOM 1150 N N . GLY A 1 157 ? 4.011 -0.552 10.276 1.00 77.50 157 GLY A N 1
ATOM 1151 C CA . GLY A 1 157 ? 3.078 -1.592 10.711 1.00 77.50 157 GLY A CA 1
ATOM 1152 C C . GLY A 1 157 ? 2.154 -2.102 9.605 1.00 77.50 157 GLY A C 1
ATOM 1153 O O . GLY A 1 157 ? 1.183 -2.796 9.903 1.00 77.50 157 GLY A O 1
ATOM 1154 N N . VAL A 1 158 ? 2.447 -1.783 8.342 1.00 78.88 158 VAL A N 1
ATOM 1155 C CA . VAL A 1 158 ? 1.707 -2.317 7.197 1.00 78.88 158 VAL A CA 1
ATOM 1156 C C . VAL A 1 158 ? 1.993 -3.824 7.074 1.00 78.88 158 VAL A C 1
ATOM 1158 O O . VAL A 1 158 ? 3.139 -4.248 7.268 1.00 78.88 158 VAL A O 1
ATOM 1161 N N . PRO A 1 159 ? 0.981 -4.661 6.768 1.00 79.50 159 PRO A N 1
ATOM 1162 C CA . PRO A 1 159 ? 1.179 -6.089 6.564 1.00 79.50 159 PRO A CA 1
ATOM 1163 C C . PRO A 1 159 ? 2.282 -6.384 5.534 1.00 79.50 159 PRO A C 1
ATOM 1165 O O . PRO A 1 159 ? 2.306 -5.768 4.463 1.00 79.50 159 PRO A O 1
ATOM 1168 N N . PRO A 1 160 ? 3.183 -7.340 5.817 1.00 86.12 160 PRO A N 1
ATOM 1169 C CA . PRO A 1 160 ? 4.340 -7.608 4.971 1.00 86.12 160 PRO A CA 1
ATOM 1170 C C . PRO A 1 160 ? 3.958 -8.028 3.550 1.00 86.12 160 PRO A C 1
ATOM 1172 O O . PRO A 1 160 ? 4.716 -7.763 2.627 1.00 86.12 160 PRO A O 1
ATOM 1175 N N . GLU A 1 161 ? 2.794 -8.646 3.350 1.00 84.88 161 GLU A N 1
ATOM 1176 C CA . GLU A 1 161 ? 2.280 -9.027 2.033 1.00 84.88 161 GLU A CA 1
ATOM 1177 C C . GLU A 1 161 ? 2.057 -7.808 1.130 1.00 84.88 161 GLU A C 1
ATOM 1179 O O . GLU A 1 161 ? 2.414 -7.853 -0.044 1.00 84.88 161 GLU A O 1
ATOM 1184 N N . ILE A 1 162 ? 1.534 -6.715 1.693 1.00 79.25 162 ILE A N 1
ATOM 1185 C CA . ILE A 1 162 ? 1.301 -5.457 0.971 1.00 79.25 162 ILE A CA 1
ATOM 1186 C C . ILE A 1 162 ? 2.644 -4.799 0.651 1.00 79.25 162 ILE A C 1
ATOM 1188 O O . ILE A 1 162 ? 2.911 -4.471 -0.502 1.00 79.25 162 ILE A O 1
ATOM 1192 N N . CYS A 1 163 ? 3.536 -4.705 1.643 1.00 86.44 163 CYS A N 1
ATOM 1193 C CA . CYS A 1 163 ? 4.876 -4.156 1.431 1.00 86.44 163 CYS A CA 1
ATOM 1194 C C . CYS A 1 163 ? 5.663 -4.944 0.369 1.00 86.44 163 CYS A C 1
ATOM 1196 O O . CYS A 1 163 ? 6.435 -4.366 -0.390 1.00 86.44 163 CYS A O 1
ATOM 1198 N N . HIS A 1 164 ? 5.485 -6.267 0.304 1.00 90.25 164 HIS A N 1
ATOM 1199 C CA . HIS A 1 164 ? 6.134 -7.112 -0.696 1.00 90.25 164 HIS A CA 1
ATOM 1200 C C . HIS A 1 164 ? 5.627 -6.834 -2.112 1.00 90.25 164 HIS A C 1
ATOM 1202 O O . HIS A 1 164 ? 6.435 -6.777 -3.033 1.00 90.25 164 HIS A O 1
ATOM 1208 N N . GLU A 1 165 ? 4.318 -6.655 -2.283 1.00 82.25 165 GLU A N 1
ATOM 1209 C CA . GLU A 1 165 ? 3.717 -6.328 -3.580 1.00 82.25 165 GLU A CA 1
ATOM 1210 C C . GLU A 1 165 ? 4.195 -4.958 -4.090 1.00 82.25 165 GLU A C 1
ATOM 1212 O O . GLU A 1 165 ? 4.468 -4.782 -5.278 1.00 82.25 165 GLU A O 1
ATOM 1217 N N . ASP A 1 166 ? 4.376 -4.008 -3.175 1.00 82.31 166 ASP A N 1
ATOM 1218 C CA . ASP A 1 166 ? 4.937 -2.686 -3.450 1.00 82.31 166 ASP A CA 1
ATOM 1219 C C . ASP A 1 166 ? 6.436 -2.734 -3.783 1.00 82.31 166 ASP A C 1
ATOM 1221 O O . ASP A 1 166 ? 6.876 -2.101 -4.743 1.00 82.31 166 ASP A O 1
ATOM 1225 N N . LEU A 1 167 ? 7.221 -3.548 -3.068 1.00 89.56 167 LEU A N 1
ATOM 1226 C CA . LEU A 1 167 ? 8.627 -3.794 -3.396 1.00 89.56 167 LEU A CA 1
ATOM 1227 C C . LEU A 1 167 ? 8.775 -4.439 -4.780 1.00 89.56 167 LEU A C 1
ATOM 1229 O O . LEU A 1 167 ? 9.632 -4.023 -5.556 1.00 89.56 167 LEU A O 1
ATOM 1233 N N . GLU A 1 168 ? 7.945 -5.432 -5.110 1.00 87.12 168 GLU A N 1
ATOM 1234 C CA . GLU A 1 168 ? 7.940 -6.043 -6.442 1.00 87.12 168 GLU A CA 1
ATOM 1235 C C . GLU A 1 168 ? 7.612 -5.006 -7.517 1.00 87.12 168 GLU A C 1
ATOM 1237 O O . GLU A 1 168 ? 8.322 -4.934 -8.515 1.00 87.12 168 GLU A O 1
ATOM 1242 N N . ARG A 1 169 ? 6.612 -4.148 -7.290 1.00 80.56 169 ARG A N 1
ATOM 1243 C CA . ARG A 1 169 ? 6.259 -3.065 -8.218 1.00 80.56 169 ARG A CA 1
ATOM 1244 C C . ARG A 1 169 ? 7.393 -2.052 -8.392 1.00 80.56 169 ARG A C 1
ATOM 1246 O O . ARG A 1 169 ? 7.661 -1.644 -9.517 1.00 80.56 169 ARG A O 1
ATOM 1253 N N . CYS A 1 170 ? 8.072 -1.685 -7.306 1.00 83.62 170 CYS A N 1
ATOM 1254 C CA . CYS A 1 170 ? 9.228 -0.790 -7.331 1.00 83.62 170 CYS A CA 1
ATOM 1255 C C . CYS A 1 170 ? 10.389 -1.389 -8.141 1.00 83.62 170 CYS A C 1
ATOM 1257 O O . CYS A 1 170 ? 10.963 -0.729 -9.004 1.00 83.62 170 CYS A O 1
ATOM 1259 N N . LEU A 1 171 ? 10.695 -2.672 -7.925 1.00 84.75 171 LEU A N 1
ATOM 1260 C CA . LEU A 1 171 ? 11.759 -3.375 -8.646 1.00 84.75 171 LEU A CA 1
ATOM 1261 C C . LEU A 1 171 ? 11.423 -3.601 -10.129 1.00 84.75 171 LEU A C 1
ATOM 1263 O O . LEU A 1 171 ? 12.321 -3.524 -10.964 1.00 84.75 171 LEU A O 1
ATOM 1267 N N . ASP A 1 172 ? 10.152 -3.839 -10.460 1.00 80.06 172 ASP A N 1
ATOM 1268 C CA . ASP A 1 172 ? 9.680 -4.030 -11.841 1.00 80.06 172 ASP A CA 1
ATOM 1269 C C . ASP A 1 172 ? 9.692 -2.711 -12.642 1.00 80.06 172 ASP A C 1
ATOM 1271 O O . ASP A 1 172 ? 9.841 -2.719 -13.862 1.00 80.06 172 ASP A O 1
ATOM 1275 N N . GLN A 1 173 ? 9.589 -1.563 -11.959 1.00 67.81 173 GLN A N 1
ATOM 1276 C CA . GLN A 1 173 ? 9.782 -0.237 -12.562 1.00 67.81 173 GLN A CA 1
ATOM 1277 C C . GLN A 1 173 ? 11.259 0.180 -12.651 1.00 67.81 173 GLN A C 1
ATOM 1279 O O . GLN A 1 173 ? 11.623 0.933 -13.553 1.00 67.81 173 GLN A O 1
ATOM 1284 N N . GLY A 1 174 ? 12.101 -0.309 -11.732 1.00 53.78 174 GLY A N 1
ATOM 1285 C CA . GLY A 1 174 ? 13.534 -0.008 -11.666 1.00 53.78 174 GLY A CA 1
ATOM 1286 C C . GLY A 1 174 ? 14.408 -0.820 -12.626 1.00 53.78 174 GLY A C 1
ATOM 1287 O O . GLY A 1 174 ? 15.560 -0.448 -12.860 1.00 53.78 174 GLY A O 1
ATOM 1288 N N . GLU A 1 175 ? 13.904 -1.906 -13.227 1.00 50.38 175 GLU A N 1
ATOM 1289 C CA . GLU A 1 175 ? 14.535 -2.400 -14.449 1.00 50.38 175 GLU A CA 1
ATOM 1290 C C . GLU A 1 175 ? 14.268 -1.351 -15.534 1.00 50.38 175 GLU A C 1
ATOM 1292 O O . GLU A 1 175 ? 13.104 -1.145 -15.883 1.00 50.38 175 GLU A O 1
ATOM 1297 N N . PRO A 1 176 ? 15.296 -0.672 -16.091 1.00 50.97 176 PRO A N 1
ATOM 1298 C CA . PRO A 1 176 ? 15.089 0.121 -17.286 1.00 50.97 176 PRO A CA 1
ATOM 1299 C C . PRO A 1 176 ? 14.519 -0.844 -18.317 1.00 50.97 176 PRO A C 1
ATOM 1301 O O . PRO A 1 176 ? 15.251 -1.694 -18.835 1.00 50.97 176 PRO A O 1
ATOM 1304 N N . GLN A 1 177 ? 13.201 -0.752 -18.548 1.00 47.66 177 GLN A N 1
ATOM 1305 C CA . GLN A 1 177 ? 12.492 -1.480 -19.593 1.00 47.66 177 GLN A CA 1
ATOM 1306 C C . GLN A 1 177 ? 13.430 -1.476 -20.790 1.00 47.66 177 GLN A C 1
ATOM 1308 O O . GLN A 1 177 ? 13.889 -0.380 -21.141 1.00 47.66 177 GLN A O 1
ATOM 1313 N N . PRO A 1 178 ? 13.815 -2.635 -21.355 1.00 49.50 178 PRO A N 1
ATOM 1314 C CA . PRO A 1 178 ? 14.701 -2.681 -22.500 1.00 49.50 178 PRO A CA 1
ATOM 1315 C C . PRO A 1 178 ? 14.035 -1.945 -23.659 1.00 49.50 178 PRO A C 1
ATOM 1317 O O . PRO A 1 178 ? 13.349 -2.515 -24.493 1.00 49.50 178 PRO A O 1
ATOM 1320 N N . GLN A 1 179 ? 14.277 -0.640 -23.667 1.00 60.12 179 GLN A N 1
ATOM 1321 C CA . GLN A 1 179 ? 14.261 0.286 -24.762 1.00 60.12 179 GLN A CA 1
ATOM 1322 C C . GLN A 1 179 ? 13.039 0.066 -25.646 1.00 60.12 179 GLN A C 1
ATOM 1324 O O . GLN A 1 179 ? 13.175 -0.382 -26.786 1.00 60.12 179 GLN A O 1
ATOM 1329 N N . GLU A 1 180 ? 11.854 0.425 -25.136 1.00 59.00 180 GLU A N 1
ATOM 1330 C CA . GLU A 1 180 ? 10.593 0.353 -25.894 1.00 59.00 180 GLU A CA 1
ATOM 1331 C C . GLU A 1 180 ? 10.722 1.009 -27.287 1.00 59.00 180 GLU A C 1
ATOM 1333 O O . GLU A 1 180 ? 10.097 0.581 -28.256 1.00 59.00 180 GLU A O 1
ATOM 1338 N N . GLY A 1 181 ? 11.639 1.973 -27.444 1.00 71.88 181 GLY A N 1
ATOM 1339 C CA . GLY A 1 181 ? 11.972 2.574 -28.734 1.00 71.88 181 GLY A CA 1
ATOM 1340 C C . GLY A 1 181 ? 12.807 1.706 -29.688 1.00 71.88 181 GLY A C 1
ATOM 1341 O O . GLY A 1 181 ? 12.619 1.808 -30.899 1.00 71.88 181 GLY A O 1
ATOM 1342 N N . CYS A 1 182 ? 13.723 0.856 -29.214 1.00 87.75 182 CYS A N 1
ATOM 1343 C CA . CYS A 1 182 ? 14.595 0.070 -30.097 1.00 87.75 182 CYS A CA 1
ATOM 1344 C C . CYS A 1 182 ? 13.853 -1.129 -30.701 1.00 87.75 182 CYS A C 1
ATOM 1346 O O . CYS A 1 182 ? 14.043 -1.431 -31.882 1.00 87.75 182 CYS A O 1
ATOM 1348 N N . GLU A 1 183 ? 12.963 -1.780 -29.947 1.00 88.94 183 GLU A N 1
ATOM 1349 C CA . GLU A 1 183 ? 12.092 -2.824 -30.503 1.00 88.94 183 GLU A CA 1
ATOM 1350 C C . GLU A 1 183 ? 11.106 -2.248 -31.529 1.00 88.94 183 GLU A C 1
ATOM 1352 O O . GLU A 1 183 ? 10.916 -2.831 -32.604 1.00 88.94 183 GLU A O 1
ATOM 1357 N N . GLU A 1 184 ? 10.548 -1.062 -31.261 1.00 89.00 184 GLU A N 1
ATOM 1358 C CA . GLU A 1 184 ? 9.716 -0.340 -32.225 1.00 89.00 184 GLU A CA 1
ATOM 1359 C C . GLU A 1 184 ? 10.520 0.058 -33.477 1.00 89.00 184 GLU A C 1
ATOM 1361 O O . GLU A 1 184 ? 10.051 -0.130 -34.604 1.00 89.00 184 GLU A O 1
ATOM 1366 N N . LEU A 1 185 ? 11.765 0.518 -33.312 1.00 90.06 185 LEU A N 1
ATOM 1367 C CA . LEU A 1 185 ? 12.681 0.846 -34.408 1.00 90.06 185 LEU A CA 1
ATOM 1368 C C . LEU A 1 185 ? 13.008 -0.386 -35.266 1.00 90.06 185 LEU A C 1
ATOM 1370 O O . LEU A 1 185 ? 12.999 -0.307 -36.499 1.00 90.06 185 LEU A O 1
ATOM 1374 N N . LEU A 1 186 ? 13.251 -1.539 -34.635 1.00 93.88 186 LEU A N 1
ATOM 1375 C CA . LEU A 1 186 ? 13.477 -2.818 -35.309 1.00 93.88 186 LEU A CA 1
ATOM 1376 C C . LEU A 1 186 ? 12.227 -3.250 -36.088 1.00 93.88 186 LEU A C 1
ATOM 1378 O O . LEU A 1 186 ? 12.321 -3.592 -37.272 1.00 93.88 186 LEU A O 1
ATOM 1382 N N . GLY A 1 187 ? 11.049 -3.170 -35.463 1.00 93.31 187 GLY A N 1
ATOM 1383 C CA . GLY A 1 187 ? 9.763 -3.451 -36.102 1.00 93.31 187 GLY A CA 1
ATOM 1384 C C . GLY A 1 187 ? 9.499 -2.544 -37.308 1.00 93.31 187 GLY A C 1
ATOM 1385 O O . GLY A 1 187 ? 9.133 -3.021 -38.388 1.00 93.31 187 GLY A O 1
ATOM 1386 N N . M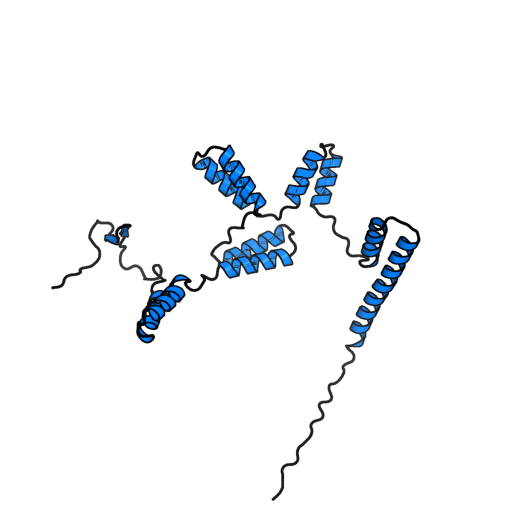ET A 1 188 ? 9.768 -1.245 -37.168 1.00 95.25 188 MET A N 1
ATOM 1387 C CA . MET A 1 188 ? 9.629 -0.260 -38.237 1.00 95.25 188 MET A CA 1
ATOM 1388 C C . MET A 1 188 ? 10.613 -0.530 -39.381 1.00 95.25 188 MET A C 1
ATOM 1390 O O . MET A 1 188 ? 10.205 -0.559 -40.544 1.00 95.25 188 MET A O 1
ATOM 1394 N N . CYS A 1 189 ? 11.879 -0.813 -39.077 1.00 96.88 189 CYS A N 1
ATOM 1395 C CA . CYS A 1 189 ? 12.911 -1.121 -40.065 1.00 96.88 189 CYS A CA 1
ATOM 1396 C C . CYS A 1 189 ? 12.556 -2.360 -40.908 1.00 96.88 189 CYS A C 1
ATOM 1398 O O . CYS A 1 189 ? 12.611 -2.318 -42.143 1.00 96.88 189 CYS A O 1
ATOM 1400 N N . LEU A 1 190 ? 12.096 -3.437 -40.261 1.00 96.38 190 LEU A N 1
ATOM 1401 C CA . LEU A 1 190 ? 11.647 -4.652 -40.947 1.00 96.38 190 LEU A CA 1
ATOM 1402 C C . LEU A 1 190 ? 10.399 -4.396 -41.807 1.00 96.38 190 LEU A C 1
ATOM 1404 O O . LEU A 1 190 ? 10.293 -4.922 -42.918 1.00 96.38 190 LEU A O 1
ATOM 1408 N N . SER A 1 191 ? 9.476 -3.547 -41.341 1.00 96.62 191 SER A N 1
ATOM 1409 C CA . SER A 1 191 ? 8.255 -3.192 -42.082 1.00 96.62 191 SER A CA 1
ATOM 1410 C C . SER A 1 191 ? 8.532 -2.407 -43.373 1.00 96.62 191 SER A C 1
ATOM 1412 O O . SER A 1 191 ? 7.805 -2.547 -44.358 1.00 96.62 191 SER A O 1
ATOM 1414 N N . LEU A 1 192 ? 9.625 -1.636 -43.403 1.00 96.44 192 LEU A N 1
ATOM 1415 C CA . LEU A 1 192 ? 10.078 -0.870 -44.567 1.00 96.44 192 LEU A CA 1
ATOM 1416 C C . LEU A 1 192 ? 10.807 -1.735 -45.611 1.00 96.44 192 LEU A C 1
ATOM 1418 O O . LEU A 1 192 ? 11.214 -1.226 -46.658 1.00 96.44 192 LEU A O 1
ATOM 1422 N N . GLY A 1 193 ? 10.963 -3.039 -45.358 1.00 96.00 193 GLY A N 1
ATOM 1423 C CA . GLY A 1 193 ? 11.651 -3.965 -46.259 1.00 96.00 193 GLY A CA 1
ATOM 1424 C C . GLY A 1 193 ? 13.170 -3.786 -46.278 1.00 96.00 193 GLY A C 1
ATOM 1425 O O . GLY A 1 193 ? 13.827 -4.234 -47.222 1.00 96.00 193 GLY A O 1
ATOM 1426 N N . VAL A 1 194 ? 13.730 -3.127 -45.261 1.00 96.25 194 VAL A N 1
ATOM 1427 C CA . VAL A 1 194 ? 15.177 -3.078 -45.036 1.00 96.25 194 VAL A CA 1
ATOM 1428 C C . VAL A 1 194 ? 15.661 -4.486 -44.670 1.00 96.25 194 VAL A C 1
ATOM 1430 O O . VAL A 1 194 ? 14.905 -5.313 -44.157 1.00 96.25 194 VAL A O 1
ATOM 1433 N N . SER A 1 195 ? 16.913 -4.807 -45.005 1.00 97.38 195 SER A N 1
ATOM 1434 C CA . SER A 1 195 ? 17.430 -6.153 -44.759 1.00 97.38 195 SER A CA 1
ATOM 1435 C C . SER A 1 195 ? 17.465 -6.452 -43.251 1.00 97.38 195 SER A C 1
ATOM 1437 O O . SER A 1 195 ? 17.858 -5.569 -42.484 1.00 97.38 195 SER A O 1
ATOM 1439 N N . PRO A 1 196 ? 17.111 -7.677 -42.813 1.00 96.31 196 PRO A 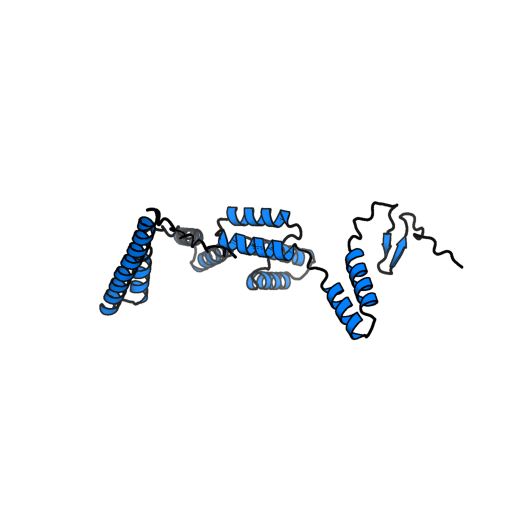N 1
ATOM 1440 C CA . PRO A 1 196 ? 17.122 -8.026 -41.393 1.00 96.31 196 PRO A CA 1
ATOM 1441 C C . PRO A 1 196 ? 18.473 -7.768 -40.727 1.00 96.31 196 PRO A C 1
ATOM 1443 O O . PRO A 1 196 ? 18.515 -7.274 -39.612 1.00 96.31 196 PRO A O 1
ATOM 1446 N N . GLU A 1 197 ? 19.576 -8.031 -41.430 1.00 95.56 197 GLU A N 1
ATOM 1447 C CA . GLU A 1 197 ? 20.935 -7.794 -40.928 1.00 95.56 197 GLU A CA 1
ATOM 1448 C C . GLU A 1 197 ? 21.194 -6.304 -40.657 1.00 95.56 197 GLU A C 1
ATOM 1450 O O . GLU A 1 197 ? 21.758 -5.949 -39.631 1.00 95.56 197 GLU A O 1
ATOM 1455 N N . THR A 1 198 ? 20.714 -5.413 -41.530 1.00 94.38 198 THR A N 1
ATOM 1456 C CA . THR A 1 198 ? 20.801 -3.962 -41.304 1.00 94.38 198 THR A CA 1
ATOM 1457 C C . THR A 1 198 ? 19.937 -3.527 -40.125 1.00 94.38 198 THR A C 1
ATOM 1459 O O . THR A 1 198 ? 20.405 -2.754 -39.301 1.00 94.38 198 THR A O 1
ATOM 1462 N N . CYS A 1 199 ? 18.709 -4.038 -40.015 1.00 96.06 199 CYS A N 1
ATOM 1463 C CA . CYS A 1 199 ? 17.822 -3.684 -38.908 1.00 96.06 199 CYS A CA 1
ATOM 1464 C C . CYS A 1 199 ? 18.340 -4.186 -37.558 1.00 96.06 199 CYS A C 1
ATOM 1466 O O . CYS A 1 199 ? 18.249 -3.463 -36.573 1.00 96.06 199 CYS A O 1
ATOM 1468 N N . HIS A 1 200 ? 18.919 -5.388 -37.519 1.00 94.12 200 HIS A N 1
ATOM 1469 C CA . HIS A 1 200 ? 19.556 -5.920 -36.317 1.00 94.12 200 HIS A CA 1
ATOM 1470 C C . HIS A 1 200 ? 20.805 -5.128 -35.935 1.00 94.12 200 HIS A C 1
ATOM 1472 O O . HIS A 1 200 ? 20.950 -4.798 -34.770 1.00 94.12 200 HIS A O 1
ATOM 1478 N N . ASN A 1 201 ? 21.642 -4.721 -36.895 1.00 92.38 201 ASN A N 1
ATOM 1479 C CA . ASN A 1 201 ? 22.784 -3.858 -36.584 1.00 92.38 201 ASN A CA 1
ATOM 1480 C C . ASN A 1 201 ? 22.337 -2.497 -36.021 1.00 92.38 201 ASN A C 1
ATOM 1482 O O . ASN A 1 201 ? 22.928 -2.019 -35.064 1.00 92.38 201 ASN A O 1
ATOM 1486 N N . THR A 1 202 ? 21.276 -1.890 -36.565 1.00 89.12 202 THR A N 1
ATOM 1487 C CA . THR A 1 202 ? 20.722 -0.633 -36.029 1.00 89.12 202 THR A CA 1
ATOM 1488 C C . THR A 1 202 ? 20.089 -0.822 -34.650 1.00 89.12 202 THR A C 1
ATOM 1490 O O . THR A 1 202 ? 20.191 0.064 -33.809 1.00 89.12 202 THR A O 1
ATOM 1493 N N . TYR A 1 203 ? 19.462 -1.969 -34.394 1.00 91.00 203 TYR A N 1
ATOM 1494 C CA . TYR A 1 203 ? 18.977 -2.338 -33.065 1.00 91.00 203 TYR A CA 1
ATOM 1495 C C . TYR A 1 203 ? 20.139 -2.504 -32.072 1.00 91.00 203 TYR A C 1
ATOM 1497 O O . TYR A 1 203 ? 20.106 -1.917 -30.998 1.00 91.00 203 TYR A O 1
ATOM 1505 N N . ASP A 1 204 ? 21.210 -3.198 -32.461 1.00 89.69 204 ASP A N 1
ATOM 1506 C CA . ASP A 1 204 ? 22.408 -3.374 -31.635 1.00 89.69 204 ASP A CA 1
ATOM 1507 C C . ASP A 1 204 ? 23.136 -2.041 -31.380 1.00 89.69 204 ASP A C 1
ATOM 1509 O O . ASP A 1 204 ? 23.704 -1.845 -30.308 1.00 89.69 204 ASP A O 1
ATOM 1513 N N . GLU A 1 205 ? 23.121 -1.110 -32.338 1.00 87.00 205 GLU A N 1
ATOM 1514 C CA . GLU A 1 205 ? 23.606 0.266 -32.162 1.00 87.00 205 GLU A CA 1
ATOM 1515 C C . GLU A 1 205 ? 22.694 1.069 -31.219 1.00 87.00 205 GLU A C 1
ATOM 1517 O O . GLU A 1 205 ? 23.188 1.785 -30.352 1.00 87.00 205 GLU A O 1
ATOM 1522 N N . CYS A 1 206 ? 21.372 0.910 -31.333 1.00 85.88 206 CYS A N 1
ATOM 1523 C CA . CYS A 1 206 ? 20.375 1.520 -30.446 1.00 85.88 206 CYS A CA 1
ATOM 1524 C C . CYS A 1 206 ? 20.554 1.059 -28.987 1.00 85.88 206 CYS A C 1
ATOM 1526 O O . CYS A 1 206 ? 20.467 1.880 -28.072 1.00 85.88 206 CYS A O 1
ATOM 1528 N N . LEU A 1 207 ? 20.915 -0.217 -28.793 1.00 82.12 207 LEU A N 1
ATOM 1529 C CA . LEU A 1 207 ? 21.296 -0.786 -27.499 1.00 82.12 207 LEU A CA 1
ATOM 1530 C C . LEU A 1 207 ? 22.636 -0.235 -26.974 1.00 82.12 207 LEU A C 1
ATOM 1532 O O . LEU A 1 207 ? 22.797 -0.095 -25.766 1.00 82.12 207 LEU A O 1
ATOM 1536 N N . GLN A 1 208 ? 23.594 0.077 -27.856 1.00 77.12 208 GLN A N 1
ATOM 1537 C CA . GLN A 1 208 ? 24.957 0.501 -27.491 1.00 77.12 208 GLN A CA 1
ATOM 1538 C C . GLN A 1 208 ? 25.119 2.004 -27.215 1.00 77.12 208 GLN A C 1
ATOM 1540 O O . GLN A 1 208 ? 26.045 2.386 -26.506 1.00 77.12 208 GLN A O 1
ATOM 1545 N N . VAL A 1 209 ? 24.258 2.872 -27.754 1.00 64.88 209 VAL A N 1
ATOM 1546 C CA . VAL A 1 209 ? 24.351 4.341 -27.570 1.00 64.88 209 VAL A CA 1
ATOM 1547 C C . VAL A 1 209 ? 23.910 4.795 -26.165 1.00 64.88 209 VAL A C 1
ATOM 1549 O O . VAL A 1 209 ? 24.020 5.969 -25.824 1.00 64.88 209 VAL A O 1
ATOM 1552 N N . GLN A 1 210 ? 23.442 3.879 -25.317 1.00 57.03 210 GLN A N 1
ATOM 1553 C CA . GLN A 1 210 ? 22.735 4.219 -24.079 1.00 57.03 210 GLN A CA 1
ATOM 1554 C C . GLN A 1 210 ? 23.586 4.304 -22.818 1.00 57.03 210 GLN A C 1
ATOM 1556 O O . GLN A 1 210 ? 23.030 4.416 -21.733 1.00 57.03 210 GLN A O 1
ATOM 1561 N N . ASP A 1 211 ? 24.905 4.407 -22.965 1.00 49.22 211 ASP A N 1
ATOM 1562 C CA . ASP A 1 211 ? 25.734 4.958 -21.896 1.00 49.22 211 ASP A CA 1
ATOM 1563 C C . ASP A 1 211 ? 26.378 6.291 -22.306 1.00 49.22 211 ASP A C 1
ATOM 1565 O O . ASP A 1 211 ? 27.595 6.386 -22.487 1.00 49.22 211 ASP A O 1
ATOM 1569 N N . PRO A 1 212 ? 25.587 7.372 -22.482 1.00 48.00 212 PRO A N 1
ATOM 1570 C CA . PRO A 1 212 ? 26.153 8.702 -22.686 1.00 48.00 212 PRO A CA 1
ATOM 1571 C C . PRO A 1 212 ? 26.943 9.203 -21.459 1.00 48.00 212 PRO A C 1
ATOM 1573 O O . PRO A 1 212 ? 27.586 10.248 -21.551 1.00 48.00 212 PRO A O 1
ATOM 1576 N N . CYS A 1 213 ? 26.924 8.470 -20.337 1.00 48.53 213 CYS A N 1
ATOM 1577 C CA . CYS A 1 213 ? 27.601 8.819 -19.090 1.00 48.53 213 CYS A CA 1
ATOM 1578 C C . CYS A 1 213 ? 28.853 7.973 -18.779 1.00 48.53 213 CYS A C 1
ATOM 1580 O O . CYS A 1 213 ? 29.639 8.398 -17.935 1.00 48.53 213 CYS A O 1
ATOM 1582 N N . ASP A 1 214 ? 29.094 6.848 -19.466 1.00 44.00 214 ASP A N 1
ATOM 1583 C CA . ASP A 1 214 ? 30.261 5.966 -19.229 1.00 44.00 214 ASP A CA 1
ATOM 1584 C C . ASP A 1 214 ? 31.352 6.078 -20.318 1.00 44.00 214 ASP A C 1
ATOM 1586 O O . ASP A 1 214 ? 32.242 5.236 -20.467 1.00 44.00 214 ASP A O 1
ATOM 1590 N N . HIS A 1 215 ? 31.338 7.168 -21.093 1.00 45.84 215 HIS A N 1
ATOM 1591 C CA . HIS A 1 215 ? 32.549 7.617 -21.772 1.00 45.84 215 HIS A CA 1
ATOM 1592 C C . HIS A 1 215 ? 33.392 8.443 -20.798 1.00 45.84 215 HIS A C 1
ATOM 1594 O O . HIS A 1 215 ? 33.101 9.608 -20.532 1.00 45.84 215 HIS A O 1
ATOM 1600 N N . GLU A 1 216 ? 34.450 7.812 -20.271 1.00 44.94 216 GLU A N 1
ATOM 1601 C CA . GLU A 1 216 ? 35.503 8.456 -19.480 1.00 44.94 216 GLU A CA 1
ATOM 1602 C C . GLU A 1 216 ? 35.851 9.859 -20.029 1.00 44.94 216 GLU A C 1
ATOM 1604 O O . GLU A 1 216 ? 35.964 10.039 -21.247 1.00 44.94 216 GLU A O 1
ATOM 1609 N N . PRO A 1 217 ? 36.046 10.862 -19.153 1.00 44.31 217 PRO A N 1
ATOM 1610 C CA . PRO A 1 217 ? 36.081 12.269 -19.524 1.00 44.31 217 PRO A CA 1
ATOM 1611 C C . PRO A 1 217 ? 37.284 12.581 -20.416 1.00 44.31 217 PRO A C 1
ATOM 1613 O O . PRO A 1 217 ? 38.404 12.782 -19.945 1.00 44.31 217 PRO A O 1
ATOM 1616 N N . VAL A 1 218 ? 37.042 12.686 -21.718 1.00 51.94 218 VAL A N 1
ATOM 1617 C CA . VAL A 1 218 ? 37.883 13.468 -22.623 1.00 51.94 218 VAL A CA 1
ATOM 1618 C C . VAL A 1 218 ? 37.267 14.860 -22.739 1.00 51.94 218 VAL A C 1
ATOM 1620 O O . VAL A 1 218 ? 36.396 15.091 -23.564 1.00 51.94 218 VAL A O 1
ATOM 1623 N N . ASP A 1 219 ? 37.704 15.751 -21.846 1.00 55.38 219 ASP A N 1
ATOM 1624 C CA . ASP A 1 219 ? 37.586 17.216 -21.923 1.00 55.38 219 ASP A CA 1
ATOM 1625 C C . ASP A 1 219 ? 36.231 17.768 -22.443 1.00 55.38 219 ASP A C 1
ATOM 1627 O O . ASP A 1 219 ? 36.076 18.138 -23.603 1.00 55.38 219 ASP A O 1
ATOM 1631 N N . GLU A 1 220 ? 35.268 17.828 -21.517 1.00 64.62 220 GLU A N 1
ATOM 1632 C CA . GLU A 1 220 ? 34.029 18.631 -21.454 1.00 64.62 220 GLU A CA 1
ATOM 1633 C C . GLU A 1 220 ? 33.592 19.399 -22.724 1.00 64.62 220 GLU A C 1
ATOM 1635 O O . GLU A 1 220 ? 33.889 20.582 -22.897 1.00 64.62 220 GLU A O 1
ATOM 1640 N N . CYS A 1 221 ? 32.758 18.769 -23.552 1.00 68.38 221 CYS A N 1
ATOM 1641 C CA . CYS A 1 221 ? 31.953 19.450 -24.568 1.00 68.38 221 CYS A CA 1
ATOM 1642 C C . CYS A 1 221 ? 30.506 19.620 -24.085 1.00 68.38 221 CYS A C 1
ATOM 1644 O O . CYS A 1 221 ? 29.865 18.659 -23.672 1.00 68.38 221 CYS A O 1
ATOM 1646 N N . PHE A 1 222 ? 29.971 20.835 -24.191 1.00 76.62 222 PHE A N 1
ATOM 1647 C CA . PHE A 1 222 ? 28.581 21.183 -23.900 1.00 76.62 222 PHE A CA 1
ATOM 1648 C C . PHE A 1 222 ? 27.804 21.357 -25.205 1.00 76.62 222 PHE A C 1
ATOM 1650 O O . PHE A 1 222 ? 28.222 22.134 -26.064 1.00 76.62 222 PHE A O 1
ATOM 1657 N N . CYS A 1 223 ? 26.666 20.678 -25.357 1.00 74.69 223 CYS A N 1
ATOM 1658 C CA . CYS A 1 223 ? 25.823 20.794 -26.548 1.00 74.69 223 CYS A CA 1
ATOM 1659 C C . CYS A 1 223 ? 24.550 21.601 -26.262 1.00 74.69 223 CYS A C 1
ATOM 1661 O O . CYS A 1 223 ? 23.922 21.442 -25.216 1.00 74.69 223 CYS A O 1
ATOM 1663 N N . ASP A 1 224 ? 24.171 22.477 -27.194 1.00 73.56 224 ASP A N 1
ATOM 1664 C CA . ASP A 1 224 ? 22.907 23.213 -27.133 1.00 73.56 224 ASP A CA 1
ATOM 1665 C C . ASP A 1 224 ? 21.722 22.360 -27.649 1.00 73.56 224 ASP A C 1
ATOM 1667 O O . ASP A 1 224 ? 21.927 21.346 -28.324 1.00 73.56 224 ASP A O 1
ATOM 1671 N N . PRO A 1 225 ? 20.458 22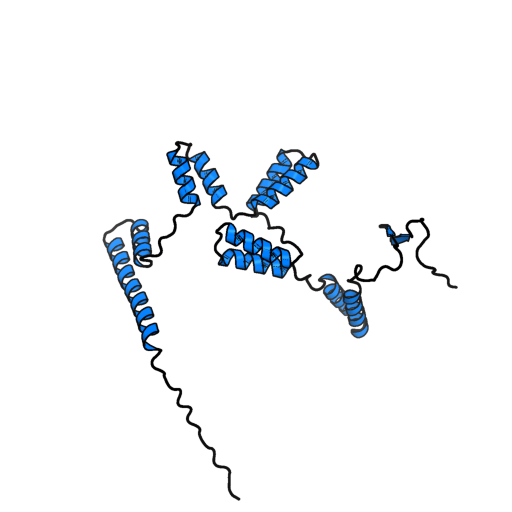.759 -27.392 1.00 63.12 225 PRO A N 1
ATOM 1672 C CA . PRO A 1 225 ? 19.279 22.049 -27.904 1.00 63.12 225 PRO A CA 1
ATOM 1673 C C . PRO A 1 225 ? 19.172 22.017 -29.438 1.00 63.12 225 PRO A C 1
ATOM 1675 O O . PRO A 1 225 ? 18.329 21.309 -29.982 1.00 63.12 225 PRO A O 1
ATOM 1678 N N . ALA A 1 226 ? 19.985 22.807 -30.144 1.00 67.19 226 ALA A N 1
ATOM 1679 C CA . ALA A 1 226 ? 20.075 22.804 -31.598 1.00 67.19 226 ALA A CA 1
ATOM 1680 C C . ALA A 1 226 ? 21.161 21.841 -32.119 1.00 67.19 226 ALA A C 1
ATOM 1682 O O . ALA A 1 226 ? 21.354 21.755 -33.333 1.00 67.19 226 ALA A O 1
ATOM 1683 N N . GLY A 1 227 ? 21.834 21.100 -31.232 1.00 65.62 227 GLY A N 1
ATOM 1684 C CA . GLY A 1 227 ? 22.821 20.079 -31.569 1.00 65.62 227 GLY A CA 1
ATOM 1685 C C . GLY A 1 227 ? 24.225 20.614 -31.846 1.00 65.62 227 GLY A C 1
ATOM 1686 O O . GLY A 1 227 ? 25.046 19.880 -32.391 1.00 65.62 227 GLY A O 1
ATOM 1687 N N . ASN A 1 228 ? 24.531 21.869 -31.502 1.00 77.31 228 ASN A N 1
ATOM 1688 C CA . ASN A 1 228 ? 25.884 22.408 -31.648 1.00 77.31 228 ASN A CA 1
ATOM 1689 C C . ASN A 1 228 ? 26.673 22.202 -30.353 1.00 77.31 228 ASN A C 1
ATOM 1691 O O . ASN A 1 228 ? 26.216 22.614 -29.287 1.00 77.31 228 ASN A O 1
ATOM 1695 N N . CYS A 1 229 ? 27.866 21.612 -30.448 1.00 77.00 229 CYS A N 1
ATOM 1696 C CA . CYS A 1 229 ? 28.694 21.280 -29.289 1.00 77.00 229 CYS A CA 1
ATOM 1697 C C . CYS A 1 229 ? 29.936 22.174 -29.188 1.00 77.00 229 CYS A C 1
ATOM 1699 O O . CYS A 1 229 ? 30.676 22.352 -30.162 1.00 77.00 229 CYS A O 1
ATOM 1701 N N . TYR A 1 230 ? 30.176 22.707 -27.992 1.00 79.38 230 TYR A N 1
ATOM 1702 C CA . TYR A 1 230 ? 31.224 23.677 -27.698 1.00 79.38 230 TYR A CA 1
ATOM 1703 C C . TYR A 1 230 ? 31.996 23.302 -26.434 1.00 79.38 230 TYR A C 1
ATOM 1705 O O . TYR A 1 230 ? 31.421 22.834 -25.456 1.00 79.38 230 TYR A O 1
ATOM 1713 N N . LEU A 1 231 ? 33.293 23.586 -26.433 1.00 81.12 231 LEU A N 1
ATOM 1714 C CA . LEU A 1 231 ? 34.114 23.625 -25.229 1.00 81.12 231 LEU A CA 1
ATOM 1715 C C . LEU A 1 231 ? 33.671 24.788 -24.314 1.00 81.12 231 LEU A C 1
ATOM 1717 O O . LEU A 1 231 ? 33.021 25.730 -24.784 1.00 81.12 231 LEU A O 1
ATOM 1721 N N . PRO A 1 232 ? 34.066 24.800 -23.025 1.00 79.44 232 PRO A N 1
ATOM 1722 C CA . PRO A 1 232 ? 33.701 25.863 -22.082 1.00 79.44 232 PRO A CA 1
ATOM 1723 C C . PRO A 1 232 ? 34.200 27.252 -22.508 1.00 79.44 232 PRO A C 1
ATOM 1725 O O . PRO A 1 232 ? 33.682 28.274 -22.062 1.00 79.44 232 PRO A O 1
ATOM 1728 N N . ASP A 1 233 ? 35.217 27.300 -23.372 1.00 83.31 233 ASP A N 1
ATOM 1729 C CA . ASP A 1 233 ? 35.768 28.526 -23.952 1.00 83.31 233 ASP A CA 1
ATOM 1730 C C . ASP A 1 233 ? 35.045 28.985 -25.238 1.00 83.31 233 ASP A C 1
ATOM 1732 O O . ASP A 1 233 ? 35.396 30.017 -25.813 1.00 83.31 233 ASP A O 1
ATOM 1736 N N . GLY A 1 234 ? 34.008 28.255 -25.664 1.00 80.00 234 GLY A N 1
ATOM 1737 C CA . GLY A 1 234 ? 33.191 28.544 -26.842 1.00 80.00 234 GLY A CA 1
ATOM 1738 C C . GLY A 1 234 ? 33.755 28.002 -28.157 1.00 80.00 234 GLY A C 1
ATOM 1739 O O . GLY A 1 234 ? 33.213 28.305 -29.223 1.00 80.00 234 GLY A O 1
ATOM 1740 N N . THR A 1 235 ? 34.831 27.217 -28.118 1.00 80.50 235 THR A N 1
ATOM 1741 C CA . THR A 1 235 ? 35.404 26.600 -29.320 1.00 80.50 235 THR A CA 1
ATOM 1742 C C . THR A 1 235 ? 34.569 25.382 -29.732 1.00 80.50 235 THR A C 1
ATOM 1744 O O . THR A 1 235 ? 34.245 24.567 -28.873 1.00 80.50 235 THR A O 1
ATOM 1747 N N . PRO A 1 236 ? 34.188 25.218 -31.012 1.00 80.75 236 PRO A N 1
ATOM 1748 C CA . PRO A 1 236 ? 33.449 24.035 -31.447 1.00 80.75 236 PRO A CA 1
ATOM 1749 C C . PRO A 1 236 ? 34.268 22.756 -31.227 1.00 80.75 236 PRO A C 1
ATOM 1751 O O . PRO A 1 236 ? 35.462 22.714 -31.536 1.00 80.75 236 PRO A O 1
ATOM 1754 N N . CYS A 1 237 ? 33.620 21.717 -30.705 1.00 77.69 237 CYS A N 1
ATOM 1755 C CA . CYS A 1 237 ? 34.256 20.429 -30.457 1.00 77.69 237 CYS A CA 1
ATOM 1756 C C . CYS A 1 237 ? 34.357 19.593 -31.741 1.00 77.69 237 CYS A C 1
ATOM 1758 O O . CYS A 1 237 ? 33.342 19.169 -32.285 1.00 77.69 237 CYS A O 1
ATOM 1760 N N . GLY A 1 238 ? 35.586 19.315 -32.191 1.00 63.91 238 GLY A N 1
ATOM 1761 C CA . GLY A 1 238 ? 35.886 18.327 -33.234 1.00 63.91 238 GLY A CA 1
ATOM 1762 C C . GLY A 1 238 ? 35.995 18.871 -34.665 1.00 63.91 238 GLY A C 1
ATOM 1763 O O . GLY A 1 238 ? 35.047 19.393 -35.247 1.00 63.91 238 GLY A O 1
ATOM 1764 N N . ASP A 1 239 ? 37.173 18.673 -35.262 1.00 58.06 239 ASP A N 1
ATOM 1765 C CA . ASP A 1 239 ? 37.477 18.914 -36.671 1.00 58.06 239 ASP A CA 1
ATOM 1766 C C . ASP A 1 239 ? 36.753 17.911 -37.592 1.00 58.06 239 ASP A C 1
ATOM 1768 O O . ASP A 1 239 ? 37.259 16.820 -37.857 1.00 58.06 239 ASP A O 1
ATOM 1772 N N . THR A 1 240 ? 35.646 18.307 -38.224 1.00 46.44 240 THR A N 1
ATOM 1773 C CA . THR A 1 240 ? 35.365 17.824 -39.587 1.00 46.44 240 THR A CA 1
ATOM 1774 C C . THR A 1 240 ? 36.049 18.740 -40.590 1.00 46.44 240 THR A C 1
ATOM 1776 O O . THR A 1 240 ? 35.420 19.522 -41.304 1.00 46.44 240 THR A O 1
ATOM 1779 N N . ALA A 1 241 ? 37.372 18.618 -40.651 1.00 40.94 241 ALA A N 1
ATOM 1780 C CA . ALA A 1 241 ? 38.089 18.806 -41.897 1.00 40.94 241 ALA A CA 1
ATOM 1781 C C . ALA A 1 241 ? 37.989 17.501 -42.703 1.00 40.94 241 ALA A C 1
ATOM 1783 O O . ALA A 1 241 ? 38.579 16.500 -42.303 1.00 40.94 241 ALA A O 1
ATOM 1784 N N . ALA A 1 242 ? 37.254 17.513 -43.823 1.00 32.69 242 ALA A N 1
ATOM 1785 C CA . ALA A 1 242 ? 37.751 17.119 -45.156 1.00 32.69 242 ALA A CA 1
ATOM 1786 C C . ALA A 1 242 ? 36.611 16.774 -46.141 1.00 32.69 242 ALA A C 1
ATOM 1788 O O . ALA A 1 242 ? 35.600 16.207 -45.722 1.00 32.69 242 ALA A O 1
ATOM 1789 N N . PRO A 1 243 ? 36.813 16.936 -47.465 1.00 41.41 243 PRO A N 1
ATOM 1790 C CA . PRO A 1 243 ? 37.853 17.693 -48.175 1.00 41.41 243 PRO A CA 1
ATOM 1791 C C . PRO A 1 243 ? 37.411 19.095 -48.632 1.00 41.41 243 PRO A C 1
ATOM 1793 O O . PRO A 1 243 ? 36.213 19.289 -48.939 1.00 41.41 243 PRO A O 1
#

Foldseek 3Di:
DDDDDDDDDDPPPPPPPPPPVVVVVVVVLVVLLVVLVVQLVVCVVVVHDNVVSVVSSVCSSDPDPPPPPLVLVVQLVVCVVVPHDNVVSVVSSVVSPQQPQLLVQLVVQLVVCVVVVHDNVVSVVSSVVSVVVSNPHPQDLDLVVLVVQLVVSVVSVHPNVVSVVSNVVSVVNNPPPQPPPLVVQLVVCVVVVHDNVVSVVVSVVVNVVPPPPPPDDPADWDADPVGFIAHPVRHGPDDPDDD

Radius of gyration: 32.94 Å; Cα contacts (8 Å, |Δi|>4): 134; chains: 1; bounding box: 73×96×72 Å

Nearest PDB structures (foldseek):
  5k3h-assembly2_D  TM=1.894E-01  e=4.676E+00  Caenorhabditis elegans
  5k3h-assembly3_E  TM=2.163E-01  e=9.979E+00  Caenorhabditis elegans
  1i4d-assembly1_A  TM=1.526E-01  e=8.036E+00  Homo sapiens